Protein AF-A0A966V3C5-F1 (afdb_monomer_lite)

Secondary structure (DSSP, 8-state):
--PPPPTTTTHHHHHHHHHHTT--EEEEEEEETTTTT-HHHHHHHHHHHHHS-TTEEEEEEEE-HHHHHHHHHHT-BTTBEE-HHHHHHHHHHHHS-TT-EEEEE-TT-----HHHHHHHHHHHHHHSEEEEEE--SSS--TT--EEEEEEEEEEHHHHGGGGGGGGEE-SS--TTHHHHHHS-----TTSS----EEEEEEEESSTT-EEEEEEE-

Radius of gyration: 17.02 Å; chains: 1; bounding box: 53×41×45 Å

Sequence (217 aa):
MNEAPSPWLDLETGWRSLVNSGRQLLIASVQTRDLANSWLFHGRDRLIRALAPPEVLLLQLDFDGPLQMAMAKASEQPEGRLTVHGVMLRQLQRLLPSEALCLLIDLDAFPLSRAAIQLSFVLAARHGVCGNAQRTNCIDNGEHLFIGPSFCCFSQGLLAPLGDQAWRINGRSDVGEEICWRLPVPLAENLFRPIRTRFAPIWPLEGTTPVYGVGTT

pLDDT: mean 88.23, std 11.5, range [38.62, 98.62]

Structure (mmCIF, N/CA/C/O backbone):
data_AF-A0A966V3C5-F1
#
_entry.id   AF-A0A966V3C5-F1
#
loop_
_atom_site.group_PDB
_atom_site.id
_atom_site.type_symbol
_atom_site.label_atom_id
_atom_site.label_alt_id
_atom_site.label_comp_id
_atom_site.label_asym_id
_atom_site.label_entity_id
_atom_site.label_seq_id
_atom_site.pdbx_PDB_ins_code
_atom_site.Cartn_x
_atom_site.Cartn_y
_atom_site.Cartn_z
_atom_site.occupancy
_atom_site.B_iso_or_equiv
_atom_site.auth_seq_id
_atom_site.auth_comp_id
_atom_site.auth_asym_id
_atom_site.auth_atom_id
_atom_site.pdbx_PDB_model_num
ATOM 1 N N . MET A 1 1 ? -30.769 -20.228 -1.750 1.00 38.78 1 MET A N 1
ATOM 2 C CA . MET A 1 1 ? -29.399 -19.694 -1.878 1.00 38.78 1 MET A CA 1
ATOM 3 C C . MET A 1 1 ? -29.136 -18.895 -0.620 1.00 38.78 1 MET A C 1
ATOM 5 O O . MET A 1 1 ? -29.845 -17.926 -0.401 1.00 38.78 1 MET A O 1
ATOM 9 N N . ASN A 1 2 ? -28.239 -19.363 0.248 1.00 38.62 2 ASN A N 1
ATOM 10 C CA . ASN A 1 2 ? -27.824 -18.592 1.418 1.00 38.62 2 ASN A CA 1
ATOM 11 C C . ASN A 1 2 ? -26.914 -17.477 0.905 1.00 38.62 2 ASN A C 1
ATOM 13 O O . ASN A 1 2 ? -25.840 -17.774 0.383 1.00 38.62 2 ASN A O 1
ATOM 17 N N . GLU A 1 3 ? -27.367 -16.227 0.978 1.00 40.72 3 GLU A N 1
ATOM 18 C CA . GLU A 1 3 ? -26.500 -15.077 0.738 1.00 40.72 3 GLU A CA 1
ATOM 19 C C . GLU A 1 3 ? -25.310 -15.184 1.694 1.00 40.72 3 GLU A C 1
ATOM 21 O O . GLU A 1 3 ? -25.485 -15.336 2.906 1.00 40.72 3 GLU A O 1
ATOM 26 N N . ALA A 1 4 ? -24.093 -15.179 1.145 1.00 48.62 4 ALA A N 1
ATOM 27 C CA . ALA A 1 4 ? -22.899 -15.061 1.964 1.00 48.62 4 ALA A CA 1
ATOM 28 C C . ALA A 1 4 ? -23.055 -13.794 2.823 1.00 48.62 4 ALA A C 1
ATOM 30 O O . ALA A 1 4 ? -23.462 -12.762 2.279 1.00 48.62 4 ALA A O 1
ATOM 31 N N . PRO A 1 5 ? -22.797 -13.856 4.143 1.00 48.72 5 PRO A N 1
ATOM 32 C CA . PRO A 1 5 ? -22.956 -12.697 5.006 1.00 48.72 5 PRO A CA 1
ATOM 33 C C . PRO A 1 5 ? -22.190 -11.524 4.399 1.00 48.72 5 PRO A C 1
ATOM 35 O O . PRO A 1 5 ? -21.019 -11.653 4.038 1.00 48.72 5 PRO A O 1
ATOM 38 N N . SER A 1 6 ? -22.895 -10.404 4.229 1.00 53.53 6 SER A N 1
ATOM 39 C CA . SER A 1 6 ? -22.335 -9.180 3.667 1.00 53.53 6 SER A CA 1
ATOM 40 C C . SER A 1 6 ? -21.006 -8.862 4.364 1.00 53.53 6 SER A C 1
ATOM 42 O O . SER A 1 6 ? -20.976 -8.856 5.597 1.00 53.53 6 SER A O 1
ATOM 44 N N . PRO A 1 7 ? -19.918 -8.556 3.632 1.00 55.16 7 PRO A N 1
ATOM 45 C CA . PRO A 1 7 ? -18.615 -8.235 4.229 1.00 55.16 7 PRO A CA 1
ATOM 46 C C . PRO A 1 7 ? -18.664 -7.008 5.160 1.00 55.16 7 PRO A C 1
ATOM 48 O O . PRO A 1 7 ? -17.714 -6.751 5.897 1.00 55.16 7 PRO A O 1
ATOM 51 N N . TRP A 1 8 ? -19.783 -6.273 5.143 1.00 52.62 8 TRP A N 1
ATOM 52 C CA . TRP A 1 8 ? -20.094 -5.130 5.997 1.00 52.62 8 TRP A CA 1
ATOM 53 C C . TRP A 1 8 ? -20.677 -5.499 7.372 1.00 52.62 8 TRP A C 1
ATOM 55 O O . TRP A 1 8 ? -20.587 -4.681 8.287 1.00 52.62 8 TRP A O 1
ATOM 65 N N . LEU A 1 9 ? -21.234 -6.706 7.551 1.00 51.72 9 LEU A N 1
ATOM 66 C CA . LEU A 1 9 ? -21.528 -7.259 8.878 1.00 51.72 9 LEU A CA 1
ATOM 67 C C . LEU A 1 9 ? -20.209 -7.843 9.410 1.00 51.72 9 LEU A C 1
ATOM 69 O O . LEU A 1 9 ? -19.895 -9.003 9.192 1.00 51.72 9 LEU A O 1
ATOM 73 N N . ASP A 1 10 ? -19.296 -7.119 10.035 1.00 81.62 10 ASP A N 1
ATOM 74 C CA . ASP A 1 10 ? -19.487 -6.090 11.040 1.00 81.62 10 ASP A CA 1
ATOM 75 C C . ASP A 1 10 ? -18.172 -5.295 11.117 1.00 81.62 10 ASP A C 1
ATOM 77 O O . ASP A 1 10 ? -17.234 -5.659 11.840 1.00 81.62 10 ASP A O 1
ATOM 81 N N . LEU A 1 11 ? -18.045 -4.270 10.267 1.00 91.25 11 LEU A N 1
ATOM 82 C CA . LEU A 1 11 ? -16.851 -3.416 10.241 1.00 91.25 11 LEU A CA 1
ATOM 83 C C . LEU A 1 11 ? -16.601 -2.786 11.616 1.00 91.25 11 LEU A C 1
ATOM 85 O O . LEU A 1 11 ? -15.453 -2.640 12.024 1.00 91.25 11 LEU A O 1
ATOM 89 N N . GLU A 1 12 ? -17.665 -2.443 12.338 1.00 93.56 12 GLU A N 1
ATOM 90 C CA . GLU A 1 12 ? -17.601 -1.793 13.642 1.00 93.56 12 GLU A CA 1
ATOM 91 C C . GLU A 1 12 ? -17.001 -2.715 14.712 1.00 93.56 12 GLU A C 1
ATOM 93 O O . GLU A 1 12 ? -16.050 -2.325 15.391 1.00 93.56 12 GLU A O 1
ATOM 98 N N . THR A 1 13 ? -17.473 -3.956 14.830 1.00 94.12 13 THR A N 1
ATOM 99 C CA . THR A 1 13 ? -16.896 -4.953 15.746 1.00 94.12 13 THR A CA 1
ATOM 100 C C . THR A 1 13 ? -15.509 -5.376 15.304 1.00 94.12 13 THR A C 1
ATOM 102 O O . THR A 1 13 ? -14.623 -5.500 16.149 1.00 94.12 13 THR A O 1
ATOM 105 N N . GLY A 1 14 ? -15.277 -5.550 13.998 1.00 94.69 14 GLY A N 1
ATOM 106 C CA . GLY A 1 14 ? -13.943 -5.834 13.469 1.00 94.69 14 GLY A CA 1
ATOM 107 C C . GLY A 1 14 ? -12.943 -4.743 13.848 1.00 94.69 14 GLY A C 1
ATOM 108 O O . GLY A 1 14 ? -11.861 -5.039 14.352 1.00 94.69 14 GLY A O 1
ATOM 109 N N . TRP A 1 15 ? -13.335 -3.480 13.676 1.00 97.06 15 TRP A N 1
ATOM 110 C CA . TRP A 1 15 ? -12.527 -2.323 14.041 1.00 97.06 15 TRP A CA 1
ATOM 111 C C . TRP A 1 15 ? -12.300 -2.234 15.551 1.00 97.06 15 TRP A C 1
ATOM 113 O O . TRP A 1 15 ? -11.159 -2.113 15.986 1.00 97.06 15 TRP A O 1
ATOM 123 N N . ARG A 1 16 ? -13.357 -2.357 16.366 1.00 96.81 16 ARG A N 1
ATOM 124 C CA . ARG A 1 16 ? -13.245 -2.353 17.836 1.00 96.81 16 ARG A CA 1
ATOM 125 C C . ARG A 1 16 ? -12.319 -3.451 18.343 1.00 96.81 16 ARG A C 1
ATOM 127 O O . ARG A 1 16 ? -11.464 -3.189 19.182 1.00 96.81 16 ARG A O 1
ATOM 134 N N . SER A 1 17 ? -12.473 -4.670 17.830 1.00 96.69 17 SER A N 1
ATOM 135 C CA . SER A 1 17 ? -11.605 -5.796 18.175 1.00 96.69 17 SER A CA 1
ATOM 136 C C . SER A 1 17 ? -10.152 -5.503 17.810 1.00 96.69 17 SER A C 1
ATOM 138 O O . SER A 1 17 ? -9.262 -5.754 18.621 1.00 96.69 17 SER A O 1
ATOM 140 N N . LEU A 1 18 ? -9.915 -4.916 16.633 1.00 96.81 18 LEU A N 1
ATOM 141 C CA . LEU A 1 18 ? -8.575 -4.558 16.196 1.00 96.81 18 LEU A CA 1
ATOM 142 C C . LEU A 1 18 ? -7.945 -3.475 17.080 1.00 96.81 18 LEU A C 1
ATOM 144 O O . LEU A 1 18 ? -6.817 -3.655 17.530 1.00 96.81 18 LEU A O 1
ATOM 148 N N . VAL A 1 19 ? -8.662 -2.394 17.384 1.00 97.56 19 VAL A N 1
ATOM 149 C CA . VAL A 1 19 ? -8.184 -1.339 18.296 1.00 97.56 19 VAL A CA 1
ATOM 150 C C . VAL A 1 19 ? -7.854 -1.921 19.675 1.00 97.56 19 VAL A C 1
ATOM 152 O O . VAL A 1 19 ? -6.786 -1.656 20.226 1.00 97.56 19 VAL A O 1
ATOM 155 N N . ASN A 1 20 ? -8.717 -2.793 20.199 1.00 97.69 20 ASN A N 1
ATOM 156 C CA . ASN A 1 20 ? -8.525 -3.428 21.504 1.00 97.69 20 ASN A CA 1
ATOM 157 C C . ASN A 1 20 ? -7.394 -4.470 21.528 1.00 97.69 20 ASN A C 1
ATOM 159 O O . ASN A 1 20 ? -6.983 -4.887 22.608 1.00 97.69 20 ASN A O 1
ATOM 163 N N . SER A 1 21 ? -6.872 -4.891 20.371 1.00 96.50 21 SER A N 1
ATOM 164 C CA . SER A 1 21 ? -5.742 -5.830 20.304 1.00 96.50 21 SER A CA 1
ATOM 165 C C . SER A 1 21 ? -4.409 -5.211 20.742 1.00 96.50 21 SER A C 1
ATOM 167 O O . SER A 1 21 ? -3.443 -5.938 20.959 1.00 96.50 21 SER A O 1
ATOM 169 N N . GLY A 1 22 ? -4.331 -3.877 20.841 1.00 94.94 22 GLY A N 1
ATOM 170 C CA . GLY A 1 22 ? -3.103 -3.154 21.184 1.00 94.94 22 GLY A CA 1
ATOM 171 C C . GLY A 1 22 ? -2.067 -3.087 20.055 1.00 94.94 22 GLY A C 1
ATOM 172 O O . GLY A 1 22 ? -0.973 -2.560 20.260 1.00 94.94 22 GLY A O 1
ATOM 173 N N . ARG A 1 23 ? -2.385 -3.598 18.857 1.00 96.06 23 ARG A N 1
ATOM 174 C CA . ARG A 1 23 ? -1.521 -3.465 17.677 1.00 96.06 23 ARG A CA 1
ATOM 175 C C . ARG A 1 23 ? -1.438 -2.006 17.241 1.00 96.06 23 ARG A C 1
ATOM 177 O O . ARG A 1 23 ? -2.438 -1.294 17.228 1.00 96.06 23 ARG A O 1
ATOM 184 N N . GLN A 1 24 ? -0.250 -1.578 16.822 1.00 98.06 24 GLN A N 1
ATOM 185 C CA . GLN A 1 24 ? -0.091 -0.253 16.229 1.00 98.06 24 GLN A CA 1
ATOM 186 C C . GLN A 1 24 ? -0.685 -0.232 14.822 1.00 98.06 24 GLN A C 1
ATOM 188 O O . GLN A 1 24 ? -0.379 -1.099 14.000 1.00 98.06 24 GLN A O 1
ATOM 193 N N . LEU A 1 25 ? -1.520 0.771 14.558 1.00 98.62 25 LEU A N 1
ATOM 194 C CA . LEU A 1 25 ? -2.140 1.016 13.263 1.00 98.62 25 LEU A CA 1
ATOM 195 C C . LEU A 1 25 ? -1.502 2.268 12.669 1.00 98.62 25 LEU A C 1
ATOM 197 O O . LEU A 1 25 ? -1.549 3.329 13.291 1.00 98.62 25 LEU A O 1
ATOM 201 N N . LEU A 1 26 ? -0.888 2.151 11.494 1.00 98.50 26 LEU A N 1
ATOM 202 C CA . LEU A 1 26 ? -0.190 3.259 10.849 1.00 98.50 26 LEU A CA 1
ATOM 203 C C . LEU A 1 26 ? -0.710 3.484 9.436 1.00 98.50 26 LEU A C 1
ATOM 205 O O . LEU A 1 26 ? -0.871 2.533 8.681 1.00 98.50 26 LEU A O 1
ATOM 209 N N . ILE A 1 27 ? -0.916 4.739 9.055 1.00 98.19 27 ILE A N 1
ATOM 210 C CA . ILE A 1 27 ? -0.983 5.127 7.645 1.00 98.19 27 ILE A CA 1
ATOM 211 C C . ILE A 1 27 ? 0.368 5.711 7.272 1.00 98.19 27 ILE A C 1
ATOM 213 O O . ILE A 1 27 ? 0.797 6.697 7.873 1.00 98.19 27 ILE A O 1
ATOM 217 N N . ALA A 1 28 ? 1.021 5.115 6.281 1.00 97.00 28 ALA A N 1
ATOM 218 C CA . ALA A 1 28 ? 2.281 5.595 5.750 1.00 97.00 28 ALA A CA 1
ATOM 219 C C . ALA A 1 28 ? 2.082 6.232 4.376 1.00 97.00 28 ALA A C 1
ATOM 221 O O . ALA A 1 28 ? 1.514 5.629 3.467 1.00 97.00 28 ALA A O 1
ATOM 222 N N . SER A 1 29 ? 2.624 7.435 4.218 1.00 92.88 29 SER A N 1
ATOM 223 C CA . SER A 1 29 ? 2.881 8.036 2.916 1.00 92.88 29 SER A CA 1
ATOM 224 C C . SER A 1 29 ? 4.385 8.134 2.713 1.00 92.88 29 SER A C 1
ATOM 226 O O . SER A 1 29 ? 5.080 8.733 3.537 1.00 92.88 29 SER A O 1
ATOM 228 N N . VAL A 1 30 ? 4.866 7.628 1.582 1.00 91.62 30 VAL A N 1
ATOM 229 C CA . VAL A 1 30 ? 6.263 7.757 1.157 1.00 91.62 30 VAL A CA 1
ATOM 230 C C . VAL A 1 30 ? 6.355 8.689 -0.041 1.00 91.62 30 VAL A C 1
ATOM 232 O O . VAL A 1 30 ? 5.527 8.623 -0.944 1.00 91.62 30 VAL A O 1
ATOM 235 N N . GLN A 1 31 ? 7.352 9.564 -0.054 1.00 89.88 31 GLN A N 1
ATOM 236 C CA . GLN A 1 31 ? 7.604 10.436 -1.196 1.00 89.88 31 GLN A CA 1
ATOM 237 C C . GLN A 1 31 ? 9.053 10.903 -1.249 1.00 89.88 31 GLN A C 1
ATOM 239 O O . GLN A 1 31 ? 9.805 10.757 -0.287 1.00 89.88 31 GLN A O 1
ATOM 244 N N . THR A 1 32 ? 9.432 11.532 -2.359 1.00 89.38 32 THR A N 1
ATOM 245 C CA . THR A 1 32 ? 10.668 12.311 -2.432 1.00 89.38 32 THR A CA 1
ATOM 246 C C . THR A 1 32 ? 10.411 13.767 -2.034 1.00 89.38 32 THR A C 1
ATOM 248 O O . THR A 1 32 ? 9.344 14.318 -2.306 1.00 89.38 32 THR A O 1
ATOM 251 N N . ARG A 1 33 ? 11.400 14.420 -1.410 1.00 86.06 33 ARG A N 1
ATOM 252 C CA . ARG A 1 33 ? 11.307 15.831 -0.969 1.00 86.06 33 ARG A CA 1
ATOM 253 C C . ARG A 1 33 ? 10.929 16.798 -2.089 1.00 86.06 33 ARG A C 1
ATOM 255 O O . ARG A 1 33 ? 10.261 17.795 -1.834 1.00 86.06 33 ARG A O 1
ATOM 262 N N . ASP A 1 34 ? 11.313 16.483 -3.321 1.00 80.12 34 ASP A N 1
ATOM 263 C CA . ASP A 1 34 ? 11.020 17.308 -4.494 1.00 80.12 34 ASP A CA 1
ATOM 264 C C . ASP A 1 34 ? 9.508 17.380 -4.789 1.00 80.12 34 ASP A C 1
ATOM 266 O O . ASP A 1 34 ? 9.028 18.362 -5.354 1.00 80.12 34 ASP A O 1
ATOM 270 N N . LEU A 1 35 ? 8.741 16.365 -4.366 1.00 77.38 35 LEU A N 1
ATOM 271 C CA . LEU A 1 35 ? 7.292 16.263 -4.570 1.00 77.38 35 LEU A CA 1
ATOM 272 C C . LEU A 1 35 ? 6.463 16.792 -3.389 1.00 77.38 35 LEU A C 1
ATOM 274 O O . LEU A 1 35 ? 5.275 17.090 -3.565 1.00 77.38 35 LEU A O 1
ATOM 278 N N . ALA A 1 36 ? 7.091 16.980 -2.224 1.00 69.81 36 ALA A N 1
ATOM 279 C CA . ALA A 1 36 ? 6.432 17.381 -0.978 1.00 69.81 36 ALA A CA 1
ATOM 280 C C . ALA A 1 36 ? 5.732 18.750 -1.054 1.00 69.81 36 ALA A C 1
ATOM 282 O O . ALA A 1 36 ? 4.799 19.014 -0.298 1.00 69.81 36 ALA A O 1
ATOM 283 N N . ASN A 1 37 ? 6.153 19.606 -1.989 1.00 74.06 37 ASN A N 1
ATOM 284 C CA . ASN A 1 37 ? 5.590 20.944 -2.193 1.00 74.06 37 ASN A CA 1
ATOM 285 C C . ASN A 1 37 ? 4.447 20.981 -3.225 1.00 74.06 37 ASN A C 1
ATOM 287 O O . ASN A 1 37 ? 3.962 22.058 -3.577 1.00 74.06 37 ASN A O 1
ATOM 291 N N . SER A 1 38 ? 4.022 19.832 -3.762 1.00 82.50 38 SER A N 1
ATOM 292 C CA . SER A 1 38 ? 2.932 19.795 -4.738 1.00 82.50 38 SER A CA 1
ATOM 293 C C . SER A 1 38 ? 1.562 19.968 -4.066 1.00 82.50 38 SER A C 1
ATOM 295 O O . SER A 1 38 ? 1.284 19.446 -2.986 1.00 82.50 38 SER A O 1
ATOM 297 N N . TRP A 1 39 ? 0.652 20.692 -4.723 1.00 81.44 39 TRP A N 1
ATOM 298 C CA . TRP A 1 39 ? -0.701 20.911 -4.194 1.00 81.44 39 TRP A CA 1
ATOM 299 C C . TRP A 1 39 ? -1.498 19.605 -4.046 1.00 81.44 39 TRP A C 1
ATOM 301 O O . TRP A 1 39 ? -2.298 19.477 -3.117 1.00 81.44 39 TRP A O 1
ATOM 311 N N . LEU A 1 40 ? -1.260 18.636 -4.940 1.00 80.06 40 LEU A N 1
ATOM 312 C CA . LEU A 1 40 ? -1.862 17.302 -4.893 1.00 80.06 40 LEU A CA 1
ATOM 313 C C . LEU A 1 40 ? -1.523 16.609 -3.575 1.00 80.06 40 LEU A C 1
ATOM 315 O O . LEU A 1 40 ? -2.415 16.087 -2.906 1.00 80.06 40 LEU A O 1
ATOM 319 N N . PHE A 1 41 ? -0.257 16.698 -3.164 1.00 81.19 41 PHE A N 1
ATOM 320 C CA . PHE A 1 41 ? 0.225 16.121 -1.920 1.00 81.19 41 PHE A CA 1
ATOM 321 C C . PHE A 1 41 ? -0.459 16.748 -0.701 1.00 81.19 41 PHE A C 1
ATOM 323 O O . PHE A 1 41 ? -1.050 16.045 0.118 1.00 81.19 41 PHE A O 1
ATOM 330 N N . HIS A 1 42 ? -0.488 18.081 -0.623 1.00 85.12 42 HIS A N 1
ATOM 331 C CA . HIS A 1 42 ? -1.168 18.777 0.471 1.00 85.12 42 HIS A CA 1
ATOM 332 C C . HIS A 1 42 ? -2.668 18.462 0.541 1.00 85.12 42 HIS A C 1
ATOM 334 O O . HIS A 1 42 ? -3.224 18.332 1.634 1.00 85.12 42 HIS A O 1
ATOM 340 N N . GLY A 1 43 ? -3.337 18.343 -0.610 1.00 87.50 43 GLY A N 1
ATOM 341 C CA . GLY A 1 43 ? -4.747 17.965 -0.680 1.00 87.50 43 GLY A CA 1
ATOM 342 C C . GLY A 1 43 ? -4.987 16.555 -0.145 1.00 87.50 43 GLY A C 1
ATOM 343 O O . GLY A 1 43 ? -5.832 16.359 0.732 1.00 87.50 43 GLY A O 1
ATOM 344 N N . ARG A 1 44 ? -4.201 15.586 -0.620 1.00 90.06 44 ARG A N 1
ATOM 345 C CA . ARG A 1 44 ? -4.262 14.191 -0.175 1.00 90.06 44 ARG A CA 1
ATOM 346 C C . ARG A 1 44 ? -3.980 14.059 1.321 1.00 90.06 44 ARG A C 1
ATOM 348 O O . ARG A 1 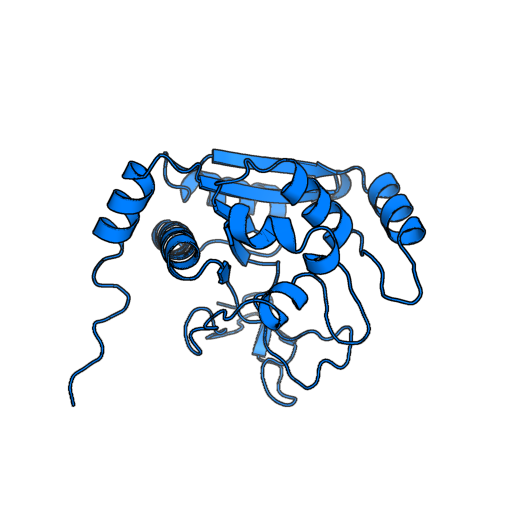44 ? -4.732 13.401 2.029 1.00 90.06 44 ARG A O 1
ATOM 355 N N . ASP A 1 45 ? -2.956 14.732 1.829 1.00 89.94 45 ASP A N 1
ATOM 356 C CA . ASP A 1 45 ? -2.595 14.697 3.248 1.00 89.94 45 ASP A CA 1
ATOM 357 C C . ASP A 1 45 ? -3.684 15.262 4.154 1.00 89.94 45 ASP A C 1
ATOM 359 O O . ASP A 1 45 ? -3.960 14.714 5.223 1.00 89.94 45 ASP A O 1
ATOM 363 N N . ARG A 1 46 ? -4.332 16.353 3.731 1.00 92.31 46 ARG A N 1
ATOM 364 C CA . ARG A 1 46 ? -5.491 16.903 4.444 1.00 92.31 46 ARG A CA 1
ATOM 365 C C . ARG A 1 46 ? -6.638 15.899 4.477 1.00 92.31 46 ARG A C 1
ATOM 367 O O . ARG A 1 46 ? -7.253 15.737 5.528 1.00 92.31 46 ARG A O 1
ATOM 374 N N . LEU A 1 47 ? -6.896 15.208 3.366 1.00 93.56 47 LEU A N 1
ATOM 375 C CA . LEU A 1 47 ? -7.913 14.158 3.302 1.00 93.56 47 LEU A CA 1
ATOM 376 C C . LEU A 1 47 ? -7.569 12.983 4.219 1.00 93.56 47 LEU A C 1
ATOM 378 O O . LEU A 1 47 ? -8.414 12.581 5.014 1.00 93.56 47 LEU A O 1
ATOM 382 N N . ILE A 1 48 ? -6.331 12.483 4.182 1.00 95.12 48 ILE A N 1
ATOM 383 C CA . ILE A 1 48 ? -5.870 11.415 5.079 1.00 95.12 48 ILE A CA 1
ATOM 384 C C . ILE A 1 48 ? -6.054 11.841 6.538 1.00 95.12 48 ILE A C 1
ATOM 386 O O . ILE A 1 48 ? -6.660 11.102 7.305 1.00 95.12 48 ILE A O 1
ATOM 390 N N . ARG A 1 49 ? -5.620 13.048 6.922 1.00 95.81 49 ARG A N 1
ATOM 391 C CA . ARG A 1 49 ? -5.779 13.563 8.295 1.00 95.81 49 ARG A CA 1
ATOM 392 C C . ARG A 1 49 ? -7.242 13.687 8.723 1.00 95.81 49 ARG A C 1
ATOM 394 O O . ARG A 1 49 ? -7.555 13.412 9.875 1.00 95.81 49 ARG A O 1
ATOM 401 N N . ALA A 1 50 ? -8.134 14.086 7.818 1.00 96.88 50 ALA A N 1
ATOM 402 C CA . ALA A 1 50 ? -9.562 14.205 8.112 1.00 96.88 50 ALA A CA 1
ATOM 403 C C . ALA A 1 50 ? -10.257 12.836 8.238 1.00 96.88 50 ALA A C 1
ATOM 405 O O . ALA A 1 50 ? -11.157 12.647 9.063 1.00 96.88 50 ALA A O 1
ATOM 406 N N . LEU A 1 51 ? -9.851 11.870 7.412 1.00 97.38 51 LEU A N 1
ATOM 407 C CA . LEU A 1 51 ? -10.489 10.558 7.329 1.00 97.38 51 LEU A CA 1
ATOM 408 C C . LEU A 1 51 ? -9.889 9.530 8.289 1.00 97.38 51 LEU A C 1
ATOM 410 O O . LEU A 1 51 ? -10.599 8.598 8.666 1.00 97.38 51 LEU A O 1
ATOM 414 N N . ALA A 1 52 ? -8.632 9.693 8.700 1.00 97.75 52 ALA A N 1
ATOM 415 C CA . ALA A 1 52 ? -7.954 8.765 9.591 1.00 97.75 52 ALA A CA 1
ATOM 416 C C . ALA A 1 52 ? -8.712 8.616 10.925 1.00 97.75 52 ALA A C 1
ATOM 418 O O . ALA A 1 52 ? -9.095 9.615 11.552 1.00 97.75 52 ALA A O 1
ATOM 419 N N . PRO A 1 53 ? -8.951 7.373 11.377 1.00 97.81 53 PRO A N 1
ATOM 420 C CA . PRO A 1 53 ? -9.380 7.120 12.744 1.00 97.81 53 PRO A CA 1
ATOM 421 C C . PRO A 1 53 ? -8.366 7.683 13.756 1.00 97.81 53 PRO A C 1
ATOM 423 O O . PRO A 1 53 ? -7.167 7.641 13.481 1.00 97.81 53 PRO A O 1
ATOM 426 N N . PRO A 1 54 ? -8.808 8.211 14.912 1.00 97.56 54 PRO A N 1
ATOM 427 C CA . PRO A 1 54 ? -7.908 8.794 15.912 1.00 97.56 54 PRO A CA 1
ATOM 428 C C . PRO A 1 54 ? -6.906 7.786 16.495 1.00 97.56 54 PRO A C 1
ATOM 430 O O . PRO A 1 54 ? -5.868 8.189 17.009 1.00 97.56 54 PRO A O 1
ATOM 433 N N . GLU A 1 55 ? -7.199 6.488 16.407 1.00 98.06 55 GLU A N 1
ATOM 434 C CA . GLU A 1 55 ? -6.325 5.400 16.850 1.00 98.06 55 GLU A CA 1
ATOM 435 C C . GLU A 1 55 ? -5.178 5.109 15.867 1.00 98.06 55 GLU A C 1
ATOM 437 O O . GLU A 1 55 ? -4.279 4.329 16.179 1.00 98.06 55 GLU A O 1
ATOM 442 N N . VAL A 1 56 ? -5.209 5.706 14.670 1.00 98.38 56 VAL A N 1
ATOM 443 C CA . VAL A 1 56 ? -4.235 5.462 13.604 1.00 98.38 56 VAL A CA 1
ATOM 444 C C . VAL A 1 56 ? -3.165 6.546 13.600 1.00 98.38 56 VAL A C 1
ATOM 446 O O . VAL A 1 56 ? -3.450 7.735 13.459 1.00 98.38 56 VAL A O 1
ATOM 449 N N . LEU A 1 57 ? -1.906 6.124 13.696 1.00 98.19 57 LEU A N 1
ATOM 450 C CA . LEU A 1 57 ? -0.750 7.006 13.597 1.00 98.19 57 LEU A CA 1
ATOM 451 C C . LEU A 1 57 ? -0.470 7.353 12.135 1.00 98.19 57 LEU A C 1
ATOM 453 O O . LEU A 1 57 ? -0.494 6.494 11.256 1.00 98.19 57 LEU A O 1
ATOM 457 N N . LEU A 1 58 ? -0.167 8.619 11.872 1.00 97.38 58 LEU A N 1
ATOM 458 C CA . LEU A 1 58 ? 0.184 9.086 10.535 1.00 97.38 58 LEU A CA 1
ATOM 459 C C . LEU A 1 58 ? 1.699 9.210 10.419 1.00 97.38 58 LEU A C 1
ATOM 461 O O . LEU A 1 58 ? 2.317 9.984 11.150 1.00 97.38 58 LEU A O 1
ATOM 465 N N . LEU A 1 59 ? 2.281 8.470 9.481 1.00 96.00 59 LEU A N 1
ATOM 466 C CA . LEU A 1 59 ? 3.702 8.481 9.177 1.00 96.00 59 LEU A CA 1
ATOM 467 C C . LEU A 1 59 ? 3.922 9.088 7.788 1.00 96.00 59 LEU A C 1
ATOM 469 O O . LEU A 1 59 ? 3.485 8.544 6.776 1.00 96.00 59 LEU A O 1
ATOM 473 N N . GLN A 1 60 ? 4.612 10.223 7.742 1.00 91.88 60 GLN A N 1
ATOM 474 C CA . GLN A 1 60 ? 5.001 10.885 6.498 1.00 91.88 60 GLN A CA 1
ATOM 475 C C . GLN A 1 60 ? 6.515 10.786 6.359 1.00 91.88 60 GLN A C 1
ATOM 477 O O . GLN A 1 60 ? 7.245 11.249 7.235 1.00 91.88 60 GLN A O 1
ATOM 482 N N . LEU A 1 61 ? 6.974 10.126 5.296 1.00 91.88 61 LEU A N 1
ATOM 483 C CA . LEU A 1 61 ? 8.391 9.894 5.045 1.00 91.88 61 LEU A CA 1
ATOM 484 C C . LEU A 1 61 ? 8.830 10.624 3.779 1.00 91.88 61 LEU A C 1
ATOM 486 O O . LEU A 1 61 ? 8.432 10.259 2.671 1.00 91.88 61 LEU A O 1
ATOM 490 N N . ASP A 1 62 ? 9.699 11.612 3.979 1.00 91.69 62 ASP A N 1
ATOM 491 C CA . ASP A 1 62 ? 10.286 12.421 2.917 1.00 91.69 62 ASP A CA 1
ATOM 492 C C . ASP A 1 62 ? 11.718 11.978 2.634 1.00 91.69 62 ASP A C 1
ATOM 494 O O . ASP A 1 62 ? 12.661 12.266 3.382 1.00 91.69 62 ASP A O 1
ATOM 498 N N . PHE A 1 63 ? 11.887 11.287 1.516 1.00 92.06 63 PHE A N 1
ATOM 499 C CA . PHE A 1 63 ? 13.163 10.750 1.091 1.00 92.06 63 PHE A CA 1
ATOM 500 C C . PHE A 1 63 ? 13.921 11.722 0.184 1.00 92.06 63 PHE A C 1
ATOM 502 O O . PHE A 1 63 ? 13.351 12.462 -0.618 1.00 92.06 63 PHE A O 1
ATOM 509 N N . ASP A 1 64 ? 15.246 11.708 0.293 1.00 93.56 64 ASP A N 1
ATOM 510 C CA . ASP A 1 64 ? 16.121 12.440 -0.619 1.00 93.56 64 ASP A CA 1
ATOM 511 C C . ASP A 1 64 ? 16.166 11.735 -1.985 1.00 93.56 64 ASP A C 1
ATOM 513 O O . ASP A 1 64 ? 16.717 10.641 -2.099 1.00 93.56 64 ASP A O 1
ATOM 517 N N . GLY A 1 65 ? 15.548 12.331 -3.009 1.00 89.44 65 GLY A N 1
ATOM 518 C CA . GLY A 1 65 ? 15.397 11.725 -4.338 1.00 89.44 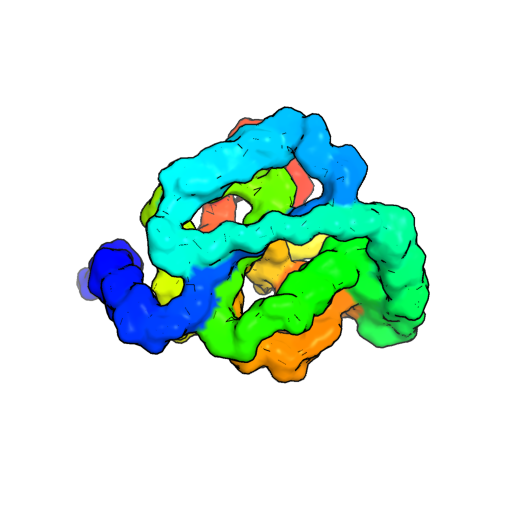65 GLY A CA 1
ATOM 519 C C . GLY A 1 65 ? 16.721 11.259 -4.965 1.00 89.44 65 GLY A C 1
ATOM 520 O O . GLY A 1 65 ? 16.814 10.091 -5.360 1.00 89.44 65 GLY A O 1
ATOM 521 N N . PRO A 1 66 ? 17.764 12.112 -5.020 1.00 93.19 66 PRO A N 1
ATOM 522 C CA . PRO A 1 66 ? 19.085 11.724 -5.510 1.00 93.19 66 PRO A CA 1
ATOM 523 C C . PRO A 1 66 ? 19.680 10.519 -4.772 1.00 93.19 66 PRO A C 1
ATOM 525 O O . PRO A 1 66 ? 20.171 9.590 -5.421 1.00 93.19 66 PRO A O 1
ATOM 528 N N . LEU A 1 67 ? 19.588 10.486 -3.438 1.00 92.69 67 LEU A N 1
ATOM 529 C CA . LEU A 1 67 ? 20.052 9.350 -2.643 1.00 92.69 67 LEU A CA 1
ATOM 530 C C . LEU A 1 67 ? 19.266 8.074 -2.965 1.00 92.69 67 LEU A C 1
ATOM 532 O O . LEU A 1 67 ? 19.876 7.026 -3.185 1.00 92.69 67 LEU A O 1
ATOM 536 N N . GLN A 1 68 ? 17.934 8.147 -3.052 1.00 92.75 68 GLN A N 1
ATOM 537 C CA . GLN A 1 68 ? 17.111 6.981 -3.399 1.00 92.75 68 GLN A CA 1
ATOM 538 C C . GLN A 1 68 ? 17.452 6.441 -4.789 1.00 92.75 68 GLN A C 1
ATOM 540 O O . GLN A 1 68 ? 17.541 5.229 -4.985 1.00 92.75 68 GLN A O 1
ATOM 545 N N . MET A 1 69 ? 17.702 7.329 -5.752 1.00 92.06 69 MET A N 1
ATOM 546 C CA . MET A 1 69 ? 18.115 6.947 -7.099 1.00 92.06 69 MET A CA 1
ATOM 547 C C . MET A 1 69 ? 19.494 6.277 -7.109 1.00 92.06 69 MET A C 1
ATOM 549 O O . MET A 1 69 ? 19.678 5.277 -7.805 1.00 92.06 69 MET A O 1
ATOM 553 N N . ALA A 1 70 ? 20.452 6.774 -6.323 1.00 93.25 70 ALA A N 1
ATOM 554 C CA . ALA A 1 70 ? 21.756 6.131 -6.169 1.00 93.25 70 ALA A CA 1
ATOM 555 C C . ALA A 1 70 ? 21.628 4.731 -5.540 1.00 93.25 70 ALA A C 1
ATOM 557 O O . ALA A 1 70 ? 22.221 3.774 -6.036 1.00 93.25 70 ALA A O 1
ATOM 558 N N . MET A 1 71 ? 20.800 4.589 -4.499 1.00 93.69 71 MET A N 1
ATOM 559 C CA . MET A 1 71 ? 20.527 3.302 -3.850 1.00 93.69 71 MET A CA 1
ATOM 560 C C . MET A 1 71 ? 19.827 2.308 -4.784 1.00 93.69 71 MET A C 1
ATOM 562 O O . MET A 1 71 ? 20.154 1.123 -4.760 1.00 93.69 71 MET A O 1
ATOM 566 N N . ALA A 1 72 ? 18.889 2.776 -5.612 1.00 93.38 72 ALA A N 1
ATOM 567 C CA . ALA A 1 72 ? 18.210 1.954 -6.609 1.00 93.38 72 ALA A CA 1
ATOM 568 C C . ALA A 1 72 ? 19.206 1.417 -7.648 1.00 93.38 72 ALA A C 1
ATOM 570 O O . ALA A 1 72 ? 19.271 0.206 -7.856 1.00 93.38 72 ALA A O 1
ATOM 571 N N . LYS A 1 73 ? 20.061 2.282 -8.211 1.00 93.06 73 LYS A N 1
ATOM 572 C CA . LYS A 1 73 ? 21.126 1.875 -9.149 1.00 93.06 73 LYS A CA 1
ATOM 573 C C . LYS A 1 73 ? 22.092 0.864 -8.527 1.00 93.06 73 LYS A C 1
ATOM 575 O O . LYS A 1 73 ? 22.410 -0.145 -9.138 1.00 93.06 73 LYS A O 1
ATOM 580 N N . ALA A 1 74 ? 22.507 1.086 -7.280 1.00 92.25 74 ALA A N 1
ATOM 581 C CA . ALA A 1 74 ? 23.405 0.173 -6.568 1.00 92.25 74 ALA A CA 1
ATOM 582 C C . ALA A 1 74 ? 22.766 -1.189 -6.223 1.00 92.25 74 ALA A C 1
ATOM 584 O O . ALA A 1 74 ? 23.467 -2.119 -5.834 1.00 92.25 74 ALA A O 1
ATOM 585 N N . SER A 1 75 ? 21.439 -1.312 -6.322 1.00 91.69 75 SER A N 1
ATOM 586 C CA . SER A 1 75 ? 20.713 -2.542 -5.990 1.00 91.69 75 SER A CA 1
ATOM 587 C C . SER A 1 75 ? 20.568 -3.523 -7.154 1.00 91.69 75 SER A C 1
ATOM 589 O O . SER A 1 75 ? 20.007 -4.605 -6.941 1.00 91.69 75 SER A O 1
ATOM 591 N N . GLU A 1 76 ? 21.024 -3.139 -8.352 1.00 87.06 76 GLU A N 1
ATOM 592 C CA . GLU A 1 76 ? 20.977 -3.961 -9.558 1.00 87.06 76 GLU A CA 1
ATOM 593 C C . GLU A 1 76 ? 21.795 -5.236 -9.365 1.00 87.06 76 GLU A C 1
ATOM 595 O O . GLU A 1 76 ? 22.980 -5.200 -9.034 1.00 87.06 76 GLU A O 1
ATOM 600 N N . GLN A 1 77 ? 21.125 -6.372 -9.526 1.00 84.38 77 GLN A N 1
ATOM 601 C CA . GLN A 1 77 ? 21.688 -7.713 -9.454 1.00 84.38 77 GLN A CA 1
ATOM 602 C C . GLN A 1 77 ? 21.033 -8.570 -10.548 1.00 84.38 77 GLN A C 1
ATOM 604 O O . GLN A 1 77 ? 19.924 -8.236 -10.979 1.00 84.38 77 GLN A O 1
ATOM 609 N N . PRO A 1 78 ? 21.654 -9.689 -10.970 1.00 82.81 78 PRO A N 1
ATOM 610 C CA . PRO A 1 78 ? 21.057 -10.599 -11.954 1.00 82.81 78 PRO A CA 1
ATOM 611 C C . PRO A 1 78 ? 19.647 -11.069 -11.564 1.00 82.81 78 PRO A C 1
ATOM 613 O O . PRO A 1 78 ? 18.766 -11.179 -12.408 1.00 82.81 78 PRO A O 1
ATOM 616 N N . GLU A 1 79 ? 19.427 -11.269 -10.263 1.00 82.88 79 GLU A N 1
ATOM 617 C CA . GLU A 1 79 ? 18.182 -11.793 -9.688 1.00 82.88 79 GLU A CA 1
ATOM 618 C C . GLU A 1 79 ? 17.077 -10.728 -9.527 1.00 82.88 79 GLU A C 1
ATOM 620 O O . GLU A 1 79 ? 15.957 -11.042 -9.122 1.00 82.88 79 GLU A O 1
ATOM 625 N N . GLY A 1 80 ? 17.387 -9.449 -9.773 1.00 90.81 80 GLY A N 1
ATOM 626 C CA . GLY A 1 80 ? 16.440 -8.344 -9.638 1.00 90.81 80 GLY A CA 1
ATOM 627 C C . GLY A 1 80 ? 17.032 -7.064 -9.053 1.00 90.81 80 GLY A C 1
ATOM 628 O O . GLY A 1 80 ? 18.175 -7.005 -8.596 1.00 90.81 80 GLY A O 1
ATOM 629 N N . ARG A 1 81 ? 16.218 -6.009 -9.019 1.00 94.06 81 ARG A N 1
ATOM 630 C CA . ARG A 1 81 ? 16.622 -4.658 -8.597 1.00 94.06 81 ARG A CA 1
ATOM 631 C C . ARG A 1 81 ? 15.527 -3.960 -7.800 1.00 94.06 81 ARG A C 1
ATOM 633 O O . ARG A 1 81 ? 14.351 -4.287 -7.925 1.00 94.06 81 ARG A O 1
ATOM 640 N N . LEU A 1 82 ? 15.904 -2.973 -7.000 1.00 94.50 82 LEU A N 1
ATOM 641 C CA . LEU A 1 82 ? 14.967 -2.025 -6.402 1.00 94.50 82 LEU A CA 1
ATOM 642 C C . LEU A 1 82 ? 14.793 -0.827 -7.339 1.00 94.50 82 LEU A C 1
ATOM 644 O O . LEU A 1 82 ? 15.760 -0.298 -7.888 1.00 94.50 82 LEU A O 1
ATOM 648 N N . THR A 1 83 ? 13.556 -0.368 -7.491 1.00 94.44 83 THR A N 1
ATOM 649 C CA . THR A 1 83 ? 13.269 0.972 -8.021 1.00 94.44 83 THR A CA 1
ATOM 650 C C . THR A 1 83 ? 13.395 2.007 -6.908 1.00 94.44 83 THR A C 1
ATOM 652 O O . THR A 1 83 ? 13.480 1.645 -5.738 1.00 94.44 83 THR A O 1
ATOM 655 N N . VAL A 1 84 ? 13.349 3.301 -7.241 1.00 93.62 84 VAL A N 1
ATOM 656 C CA . VAL A 1 84 ? 13.251 4.371 -6.228 1.00 93.62 84 VAL A CA 1
ATOM 657 C C . VAL A 1 84 ? 12.092 4.095 -5.262 1.00 93.62 84 VAL A C 1
ATOM 659 O O . VAL A 1 84 ? 12.289 4.132 -4.051 1.00 93.62 84 VAL A O 1
ATOM 662 N N . HIS A 1 85 ? 10.922 3.720 -5.789 1.00 93.44 85 HIS A N 1
ATOM 663 C CA . HIS A 1 85 ? 9.762 3.349 -4.979 1.00 93.44 85 HIS A CA 1
ATOM 664 C C . HIS A 1 85 ? 10.052 2.126 -4.093 1.00 93.44 85 HIS A C 1
ATOM 666 O O . HIS A 1 85 ? 9.862 2.187 -2.882 1.00 93.44 85 HIS A O 1
ATOM 672 N N . GLY A 1 86 ? 10.634 1.059 -4.652 1.00 95.12 86 GLY A N 1
ATOM 673 C CA . GLY A 1 86 ? 11.026 -0.128 -3.883 1.00 95.12 86 GLY A CA 1
ATOM 674 C C . GLY A 1 86 ? 12.048 0.159 -2.773 1.00 95.12 86 GLY A C 1
ATOM 675 O O . GLY A 1 86 ? 11.954 -0.418 -1.689 1.00 95.12 86 GLY A O 1
ATOM 676 N N . VAL A 1 87 ? 13.001 1.079 -2.984 1.00 96.12 87 VAL A N 1
ATOM 677 C CA . VAL A 1 87 ? 13.934 1.506 -1.925 1.00 96.12 87 VAL A CA 1
ATOM 678 C C . VAL A 1 87 ? 13.184 2.218 -0.797 1.00 96.12 87 VAL A C 1
ATOM 680 O O . VAL A 1 87 ? 13.415 1.880 0.367 1.00 96.12 87 VAL A O 1
ATOM 683 N N . MET A 1 88 ? 12.274 3.141 -1.123 1.00 95.75 88 MET A N 1
ATOM 684 C CA . MET A 1 88 ? 11.470 3.859 -0.126 1.00 95.75 88 MET A CA 1
ATOM 685 C C . MET A 1 88 ? 10.583 2.904 0.681 1.00 95.75 88 MET A C 1
ATOM 687 O O . MET A 1 88 ? 10.561 2.983 1.908 1.00 95.75 88 MET A O 1
ATOM 691 N N . LEU A 1 89 ? 9.912 1.952 0.024 1.00 96.25 89 LEU A N 1
ATOM 692 C CA . LEU A 1 89 ? 9.068 0.957 0.697 1.00 96.25 89 LEU A CA 1
ATOM 693 C C . LEU A 1 89 ? 9.869 0.009 1.586 1.00 96.25 89 LEU A C 1
ATOM 695 O O . LEU A 1 89 ? 9.465 -0.282 2.711 1.00 96.25 89 LEU A O 1
ATOM 699 N N . ARG A 1 90 ? 11.058 -0.399 1.142 1.00 95.56 90 ARG A N 1
ATOM 700 C CA . ARG A 1 90 ? 11.991 -1.153 1.982 1.00 95.56 90 ARG A CA 1
ATOM 701 C C . ARG A 1 90 ? 12.414 -0.356 3.216 1.00 95.56 90 ARG A C 1
ATOM 703 O O . ARG A 1 90 ? 12.524 -0.918 4.304 1.00 95.56 90 ARG A O 1
ATOM 710 N N . GLN A 1 91 ? 12.701 0.936 3.061 1.00 95.50 91 GLN A N 1
ATOM 711 C CA . GLN A 1 91 ? 13.058 1.793 4.191 1.00 95.50 91 GLN A CA 1
ATOM 712 C C . GLN A 1 91 ? 11.878 1.952 5.153 1.00 95.50 91 GLN A C 1
ATOM 714 O O . GLN A 1 91 ? 12.073 1.758 6.349 1.00 95.50 91 GLN A O 1
ATOM 719 N N . LEU A 1 92 ? 10.664 2.189 4.644 1.00 95.69 92 LEU A N 1
ATOM 720 C CA . LEU A 1 92 ? 9.433 2.174 5.436 1.00 95.69 92 LEU A CA 1
ATOM 721 C C . LEU A 1 92 ? 9.308 0.869 6.230 1.00 95.69 92 LEU A C 1
ATOM 723 O O . LEU A 1 92 ? 9.188 0.919 7.449 1.00 95.69 92 LEU A O 1
ATOM 727 N N . GLN A 1 93 ? 9.413 -0.288 5.572 1.00 95.38 93 GLN A N 1
ATOM 728 C CA . GLN A 1 93 ? 9.293 -1.598 6.217 1.00 95.38 93 GLN A CA 1
ATOM 729 C C . GLN A 1 93 ? 10.251 -1.758 7.407 1.00 95.38 93 GLN A C 1
ATOM 731 O O . GLN A 1 93 ? 9.883 -2.353 8.414 1.00 95.38 93 GLN A O 1
ATOM 736 N N . ARG A 1 94 ? 11.474 -1.223 7.321 1.00 94.75 94 ARG A N 1
ATOM 737 C CA . ARG A 1 94 ? 12.473 -1.297 8.404 1.00 94.75 94 ARG A CA 1
ATOM 738 C C . ARG A 1 94 ? 12.173 -0.372 9.585 1.00 94.75 94 ARG A C 1
ATOM 740 O O . ARG A 1 94 ? 12.705 -0.601 10.665 1.00 94.75 94 ARG A O 1
ATOM 747 N N . LEU A 1 95 ? 11.365 0.666 9.377 1.00 95.44 95 LEU A N 1
ATOM 748 C CA . LEU A 1 95 ? 10.944 1.601 10.423 1.00 95.44 95 LEU A CA 1
ATOM 749 C C . LEU A 1 95 ? 9.688 1.127 11.165 1.00 95.44 95 LEU A C 1
ATOM 751 O O . LEU A 1 95 ? 9.389 1.638 12.242 1.00 95.44 95 LEU A O 1
ATOM 755 N N . LEU A 1 96 ? 8.942 0.177 10.596 1.00 96.31 96 LEU A N 1
ATOM 756 C CA . LEU A 1 96 ? 7.704 -0.315 11.190 1.00 96.31 96 LEU A CA 1
ATOM 757 C C . LEU A 1 96 ? 7.982 -1.251 12.382 1.00 96.31 96 LEU A C 1
ATOM 759 O O . LEU A 1 96 ? 8.821 -2.150 12.274 1.00 96.31 96 LEU A O 1
ATOM 763 N N . PRO A 1 97 ? 7.241 -1.110 13.498 1.00 96.12 97 PRO A N 1
ATOM 764 C CA . PRO A 1 97 ? 7.244 -2.097 14.577 1.00 96.12 97 PRO A CA 1
ATOM 765 C C . PRO A 1 97 ? 6.837 -3.483 14.065 1.00 96.12 97 PRO A C 1
ATOM 767 O O . PRO A 1 97 ? 5.960 -3.583 13.209 1.00 96.12 97 PRO A O 1
ATOM 770 N N . SER A 1 98 ? 7.412 -4.553 14.623 1.00 93.06 98 SER A N 1
ATOM 771 C CA . SER A 1 98 ? 7.245 -5.922 14.102 1.00 93.06 98 SER A CA 1
ATOM 772 C C . SER A 1 98 ? 5.786 -6.366 13.966 1.00 93.06 98 SER A C 1
ATOM 774 O O . SER A 1 98 ? 5.442 -6.995 12.976 1.00 93.06 98 SER A O 1
ATOM 776 N N . GLU A 1 99 ? 4.911 -5.982 14.898 1.00 94.31 99 GLU A N 1
ATOM 777 C CA . GLU A 1 99 ? 3.497 -6.392 14.904 1.00 94.31 99 GLU A CA 1
ATOM 778 C C . GLU A 1 99 ? 2.534 -5.344 14.330 1.00 94.31 99 GLU A C 1
ATOM 780 O O . GLU A 1 99 ? 1.310 -5.521 14.387 1.00 94.31 99 GLU A O 1
ATOM 785 N N . ALA A 1 100 ? 3.060 -4.245 13.785 1.00 97.44 100 ALA A N 1
ATOM 786 C CA . ALA A 1 100 ? 2.245 -3.167 13.251 1.00 97.44 100 ALA A CA 1
ATOM 787 C C . ALA A 1 100 ? 1.430 -3.602 12.025 1.00 97.44 100 ALA A C 1
ATOM 789 O O . ALA A 1 100 ? 1.865 -4.428 11.218 1.00 97.44 100 ALA A O 1
ATOM 790 N N . LEU A 1 101 ? 0.258 -2.990 11.867 1.00 98.12 101 LEU A N 1
ATOM 791 C CA . LEU A 1 101 ? -0.430 -2.921 10.584 1.00 98.12 101 LEU A CA 1
ATOM 792 C C . LEU A 1 101 ? -0.133 -1.565 9.956 1.00 98.12 101 LEU A C 1
ATOM 794 O O . LEU A 1 101 ? -0.260 -0.531 10.614 1.00 98.12 101 LEU A O 1
ATOM 798 N N . CYS A 1 102 ? 0.240 -1.569 8.684 1.00 98.12 102 CYS A N 1
ATOM 799 C CA . CYS A 1 102 ? 0.559 -0.364 7.937 1.00 98.12 102 CYS A CA 1
ATOM 800 C C . CYS A 1 102 ? -0.308 -0.294 6.684 1.00 98.12 102 CYS A C 1
ATOM 802 O O . CYS A 1 102 ? -0.261 -1.208 5.869 1.00 98.12 102 CYS A O 1
ATOM 804 N N . LEU A 1 103 ? -1.094 0.772 6.537 1.00 97.56 103 LEU A N 1
ATOM 805 C CA . LEU A 1 103 ? -1.741 1.163 5.290 1.00 97.56 103 LEU A CA 1
ATOM 806 C C . LEU A 1 103 ? -0.827 2.138 4.541 1.00 97.56 103 LEU A C 1
ATOM 808 O O . LEU A 1 103 ? -0.700 3.302 4.915 1.00 97.56 103 LEU A O 1
ATOM 812 N N . LEU A 1 104 ? -0.203 1.651 3.479 1.00 96.38 104 LEU A N 1
ATOM 813 C CA . LEU A 1 104 ? 0.517 2.449 2.502 1.00 96.38 104 LEU A CA 1
ATOM 814 C C . LEU A 1 104 ? -0.480 3.158 1.580 1.00 96.38 104 LEU A C 1
ATOM 816 O O . LEU A 1 104 ? -1.368 2.516 1.014 1.00 96.38 104 LEU A O 1
ATOM 820 N N . ILE A 1 105 ? -0.311 4.471 1.427 1.00 94.62 105 ILE A N 1
ATOM 821 C CA . ILE A 1 105 ? -1.045 5.292 0.461 1.00 94.62 105 ILE A CA 1
ATOM 822 C C . ILE A 1 105 ? -0.019 6.071 -0.361 1.00 94.62 105 ILE A C 1
ATOM 824 O O . ILE A 1 105 ? 0.680 6.944 0.166 1.00 94.62 105 ILE A O 1
ATOM 828 N N . ASP A 1 106 ? 0.075 5.745 -1.646 1.00 90.56 106 ASP A N 1
ATOM 829 C CA . ASP A 1 106 ? 0.973 6.417 -2.587 1.00 90.56 106 ASP A CA 1
ATOM 830 C C . ASP A 1 106 ? 0.462 7.826 -2.950 1.00 90.56 106 ASP A C 1
ATOM 832 O O . ASP A 1 106 ? -0.598 8.280 -2.502 1.00 90.56 106 ASP A O 1
ATOM 836 N N . LEU A 1 107 ? 1.258 8.590 -3.695 1.00 85.62 107 LEU A N 1
ATOM 837 C CA . LEU A 1 107 ? 1.006 10.000 -4.006 1.00 85.62 107 LEU A CA 1
ATOM 838 C C . LEU A 1 107 ? -0.278 10.234 -4.811 1.00 85.62 107 LEU A C 1
ATOM 840 O O . LEU A 1 107 ? -0.882 11.301 -4.703 1.00 85.62 107 LEU A O 1
ATOM 844 N N . ASP A 1 108 ? -0.697 9.251 -5.602 1.00 84.12 108 ASP A N 1
ATOM 845 C CA . ASP A 1 108 ? -1.848 9.311 -6.501 1.00 84.12 108 ASP A CA 1
ATOM 846 C C . ASP A 1 108 ? -3.069 8.529 -5.984 1.00 84.12 108 ASP A C 1
ATOM 848 O O . ASP A 1 108 ? -4.099 8.470 -6.660 1.00 84.12 108 ASP A O 1
ATOM 852 N N . ALA A 1 109 ? -3.002 8.010 -4.754 1.00 89.75 109 ALA A N 1
ATOM 853 C CA . ALA A 1 109 ? -4.101 7.322 -4.091 1.00 89.75 109 ALA A CA 1
ATOM 854 C C . ALA A 1 109 ? -4.802 8.219 -3.058 1.00 89.75 109 ALA A C 1
ATOM 856 O O . ALA A 1 109 ? -4.178 8.888 -2.232 1.00 89.75 109 ALA A O 1
ATOM 857 N N . PHE A 1 110 ? -6.138 8.205 -3.075 1.00 90.50 110 PHE A N 1
ATOM 858 C CA . PHE A 1 110 ? -6.969 9.028 -2.197 1.00 90.50 110 PHE A CA 1
ATOM 859 C C . PHE A 1 110 ? -8.009 8.157 -1.485 1.00 90.50 110 PHE A C 1
ATOM 861 O O . PHE A 1 110 ? -8.881 7.593 -2.151 1.00 90.50 110 PHE A O 1
ATOM 868 N N . PRO A 1 111 ? -7.980 8.049 -0.143 1.00 90.50 111 PRO A N 1
ATOM 869 C CA . PRO A 1 111 ? -9.045 7.360 0.573 1.00 90.50 111 PRO A CA 1
ATOM 870 C C . PRO A 1 111 ? -10.359 8.137 0.422 1.00 90.50 111 PRO A C 1
ATOM 872 O O . PRO A 1 111 ? -10.400 9.352 0.611 1.00 90.50 111 PRO A O 1
ATOM 875 N N . LEU A 1 112 ? -11.445 7.431 0.103 1.00 89.38 112 LEU A N 1
ATOM 876 C CA . LEU A 1 112 ? -12.763 8.047 -0.103 1.00 89.38 112 LEU A CA 1
ATOM 877 C C . LEU A 1 112 ? -13.550 8.235 1.201 1.00 89.38 112 LEU A C 1
ATOM 879 O O . LEU A 1 112 ? -14.459 9.059 1.265 1.00 89.38 112 LEU A O 1
ATOM 883 N N . SER A 1 113 ? -13.238 7.455 2.239 1.00 93.75 113 SER A N 1
ATOM 884 C CA . SER A 1 113 ? -13.932 7.518 3.526 1.00 93.75 113 SER A CA 1
ATOM 885 C C . SER A 1 113 ? -13.097 6.940 4.670 1.00 93.75 113 SER A C 1
ATOM 887 O O . SER A 1 113 ? -12.168 6.157 4.462 1.00 93.75 113 SER A O 1
ATOM 889 N N . ARG A 1 114 ? -13.485 7.274 5.907 1.00 96.19 114 ARG A N 1
ATOM 890 C CA . ARG A 1 114 ? -12.963 6.637 7.126 1.00 96.19 114 ARG A CA 1
ATOM 891 C C . ARG A 1 114 ? -13.219 5.130 7.133 1.00 96.19 114 ARG A C 1
ATOM 893 O O . ARG A 1 114 ? -12.338 4.363 7.504 1.00 96.19 114 ARG A O 1
ATOM 900 N N . ALA A 1 115 ? -14.398 4.714 6.669 1.00 94.12 115 ALA A N 1
ATOM 901 C CA . ALA A 1 115 ? -14.768 3.306 6.588 1.00 94.12 115 ALA A CA 1
ATOM 902 C C . ALA A 1 115 ? -13.837 2.521 5.651 1.00 94.12 115 ALA A C 1
ATOM 904 O O . ALA A 1 115 ? -13.474 1.399 5.978 1.00 94.12 115 ALA A O 1
ATOM 905 N N . ALA A 1 116 ? -13.383 3.113 4.537 1.00 91.44 116 ALA A N 1
ATOM 906 C CA . ALA A 1 116 ? -12.416 2.472 3.641 1.00 91.44 116 ALA A CA 1
ATOM 907 C C . ALA A 1 116 ? -11.064 2.216 4.334 1.00 91.44 116 ALA A C 1
ATOM 909 O O . ALA A 1 116 ? -10.484 1.138 4.195 1.00 91.44 116 ALA A O 1
ATOM 910 N N . ILE A 1 117 ? -10.592 3.176 5.137 1.00 95.56 117 ILE A N 1
ATOM 911 C CA . ILE A 1 117 ? -9.373 3.025 5.944 1.00 95.56 117 ILE A CA 1
ATOM 912 C C . ILE A 1 117 ? -9.558 1.911 6.983 1.00 95.56 117 ILE A C 1
ATOM 914 O O . ILE A 1 117 ? -8.747 0.989 7.047 1.00 95.56 117 ILE A O 1
ATOM 918 N N . GLN A 1 118 ? -10.640 1.963 7.767 1.00 96.31 118 GLN A N 1
ATOM 919 C CA . GLN A 1 118 ? -10.930 0.955 8.794 1.00 96.31 118 GLN A CA 1
ATOM 920 C C . GLN A 1 118 ? -11.051 -0.444 8.189 1.00 96.31 118 GLN A C 1
ATOM 922 O O . GLN A 1 118 ? -10.478 -1.395 8.717 1.00 96.31 118 GLN A O 1
ATOM 927 N N . LEU A 1 119 ? -11.751 -0.563 7.060 1.00 93.12 119 LEU A N 1
ATOM 928 C CA . LEU A 1 119 ? -11.930 -1.823 6.351 1.00 93.12 119 LEU A CA 1
ATOM 929 C C . LEU A 1 119 ? -10.584 -2.404 5.917 1.00 93.12 119 LEU A C 1
ATOM 931 O O . LEU A 1 119 ? -10.347 -3.589 6.128 1.00 93.12 119 LEU A O 1
ATOM 935 N N . SER A 1 120 ? -9.682 -1.572 5.393 1.00 93.50 120 SER A N 1
ATOM 936 C CA . SER A 1 120 ? -8.341 -2.009 4.988 1.00 93.50 120 SER A CA 1
ATOM 937 C C . SER A 1 120 ? -7.570 -2.616 6.163 1.00 93.50 120 SER A C 1
ATOM 939 O O . SER A 1 120 ? -7.053 -3.725 6.076 1.00 93.50 120 SER A O 1
ATOM 941 N N . PHE A 1 121 ? -7.577 -1.954 7.319 1.00 96.19 121 PHE A N 1
ATOM 942 C CA . PHE A 1 121 ? -6.944 -2.499 8.519 1.00 96.19 121 PHE A CA 1
ATOM 943 C C . PHE A 1 121 ? -7.591 -3.798 9.008 1.00 96.19 121 PHE A C 1
ATOM 945 O O . PHE A 1 121 ? -6.884 -4.749 9.335 1.00 96.19 121 PHE A O 1
ATOM 952 N N . VAL A 1 122 ? -8.925 -3.864 9.045 1.00 94.06 122 VAL A N 1
ATOM 953 C CA . VAL A 1 122 ? -9.657 -5.067 9.477 1.00 94.06 122 VAL A CA 1
ATOM 954 C C . VAL A 1 122 ? -9.353 -6.252 8.562 1.00 94.06 122 VAL A C 1
ATOM 956 O O . VAL A 1 122 ? -9.171 -7.372 9.036 1.00 94.06 122 VAL A O 1
ATOM 959 N N . LEU A 1 123 ? -9.258 -6.021 7.256 1.00 90.88 123 LEU A N 1
ATOM 960 C CA . LEU A 1 123 ? -8.947 -7.067 6.290 1.00 90.88 123 LEU A CA 1
ATOM 961 C C . LEU A 1 123 ? -7.485 -7.487 6.343 1.00 90.88 123 LEU A C 1
ATOM 963 O O . LEU A 1 123 ? -7.222 -8.684 6.362 1.00 90.88 123 LEU A O 1
ATOM 967 N N . ALA A 1 124 ? -6.543 -6.550 6.450 1.00 92.06 124 ALA A N 1
ATOM 968 C CA . ALA A 1 124 ? -5.135 -6.881 6.644 1.00 92.06 124 ALA A CA 1
ATOM 969 C C . ALA A 1 124 ? -4.904 -7.633 7.966 1.00 92.06 124 ALA A C 1
ATOM 971 O O . ALA A 1 124 ? -4.088 -8.548 8.024 1.00 92.06 124 ALA A O 1
ATOM 972 N N . ALA A 1 125 ? -5.663 -7.326 9.021 1.00 92.56 125 ALA A N 1
ATOM 973 C CA . ALA A 1 125 ? -5.615 -8.084 10.270 1.00 92.56 125 ALA A CA 1
ATOM 974 C C . ALA A 1 125 ? -6.101 -9.536 10.105 1.00 92.56 125 ALA A C 1
ATOM 976 O O . ALA A 1 125 ? -5.570 -10.428 10.762 1.00 92.56 125 ALA A O 1
ATOM 977 N N . ARG A 1 126 ? -7.096 -9.774 9.238 1.00 88.50 126 ARG A N 1
ATOM 978 C CA . ARG A 1 126 ? -7.689 -11.101 8.986 1.00 88.50 126 ARG A CA 1
ATOM 979 C C . ARG A 1 126 ? -6.908 -11.933 7.970 1.00 88.50 126 ARG A C 1
ATOM 981 O O . ARG A 1 126 ? -6.773 -13.137 8.147 1.00 88.50 126 ARG A O 1
ATOM 988 N N . HIS A 1 127 ? -6.434 -11.299 6.905 1.00 85.00 127 HIS A N 1
ATOM 989 C CA . HIS A 1 127 ? -5.860 -11.957 5.728 1.00 85.00 127 HIS A CA 1
ATOM 990 C C . HIS A 1 127 ? -4.360 -11.695 5.566 1.00 85.00 127 HIS A C 1
ATOM 992 O O . HIS A 1 127 ? -3.728 -12.252 4.675 1.00 85.00 127 HIS A O 1
ATOM 998 N N . GLY A 1 128 ? -3.776 -10.848 6.414 1.00 87.94 128 GLY A N 1
ATOM 999 C CA . GLY A 1 128 ? -2.365 -10.484 6.372 1.00 87.94 128 GLY A CA 1
ATOM 1000 C C . GLY A 1 128 ? -2.064 -9.263 5.508 1.00 87.94 128 GLY A C 1
ATOM 1001 O O . GLY A 1 128 ? -1.271 -8.411 5.912 1.00 87.94 128 GLY A O 1
ATOM 1002 N N . VAL A 1 129 ? -2.710 -9.161 4.347 1.00 90.31 129 VAL A N 1
ATOM 1003 C CA . VAL A 1 129 ? -2.570 -8.043 3.409 1.00 90.31 129 VAL A CA 1
ATOM 1004 C C . VAL A 1 129 ? -3.877 -7.818 2.642 1.00 90.31 129 VAL A C 1
ATOM 1006 O O . VAL A 1 129 ? -4.622 -8.762 2.387 1.00 90.31 129 VAL A O 1
ATOM 1009 N N . CYS A 1 130 ? -4.177 -6.570 2.294 1.00 90.31 130 CYS A N 1
ATOM 1010 C CA . CYS A 1 130 ? -5.277 -6.199 1.408 1.00 90.31 130 CYS A CA 1
ATOM 1011 C C . CYS A 1 130 ? -4.960 -4.892 0.675 1.00 90.31 130 CYS A C 1
ATOM 1013 O O . CYS A 1 130 ? -4.189 -4.075 1.170 1.00 90.31 130 CYS A O 1
ATOM 1015 N N . GLY A 1 131 ? -5.605 -4.635 -0.454 1.00 89.88 131 GLY A N 1
ATOM 1016 C CA . GLY A 1 131 ? -5.435 -3.378 -1.174 1.00 89.88 131 GLY A CA 1
ATOM 1017 C C . GLY A 1 131 ? -5.975 -3.463 -2.588 1.00 89.88 131 GLY A C 1
ATOM 1018 O O . GLY A 1 131 ? -6.614 -4.457 -2.934 1.00 89.88 131 GLY A O 1
ATOM 1019 N N . ASN A 1 132 ? -5.735 -2.429 -3.392 1.00 88.44 132 ASN A N 1
ATOM 1020 C CA . ASN A 1 132 ? -6.253 -2.387 -4.756 1.00 88.44 132 ASN A CA 1
ATOM 1021 C C . ASN A 1 132 ? -5.600 -3.450 -5.643 1.00 88.44 132 ASN A C 1
ATOM 1023 O O . ASN A 1 132 ? -4.377 -3.597 -5.663 1.00 88.44 132 ASN A O 1
ATOM 1027 N N . ALA A 1 133 ? -6.432 -4.166 -6.399 1.00 89.69 133 ALA A N 1
ATOM 1028 C CA . ALA A 1 133 ? -5.944 -5.098 -7.401 1.00 89.69 133 ALA A CA 1
ATOM 1029 C C . ALA A 1 133 ? -5.272 -4.322 -8.541 1.00 89.69 133 ALA A C 1
ATOM 1031 O O . ALA A 1 133 ? -5.807 -3.324 -9.035 1.00 89.69 133 ALA A O 1
ATOM 1032 N N . GLN A 1 134 ? -4.107 -4.797 -8.962 1.00 88.94 134 GLN A N 1
ATOM 1033 C CA . GLN A 1 134 ? -3.314 -4.229 -10.038 1.00 88.94 134 GLN A CA 1
ATOM 1034 C C . GLN A 1 134 ? -2.666 -5.350 -10.856 1.00 88.94 134 GLN A C 1
ATOM 1036 O O . GLN A 1 134 ? -2.439 -6.456 -10.366 1.00 88.94 134 GLN A O 1
ATOM 1041 N N . ARG A 1 135 ? -2.354 -5.032 -12.112 1.00 90.12 135 ARG A N 1
ATOM 1042 C CA . ARG A 1 135 ? -1.471 -5.801 -12.987 1.00 90.12 135 ARG A CA 1
ATOM 1043 C C . ARG A 1 135 ? -0.295 -4.913 -13.384 1.00 90.12 135 ARG A C 1
ATOM 1045 O O . ARG A 1 135 ? -0.475 -3.713 -13.605 1.00 90.12 135 ARG A O 1
ATOM 1052 N N . THR A 1 136 ? 0.904 -5.481 -13.457 1.00 89.50 136 THR A N 1
ATOM 1053 C CA . THR A 1 136 ? 2.090 -4.736 -13.891 1.00 89.50 136 THR A CA 1
ATOM 1054 C C . THR A 1 136 ? 2.072 -4.532 -15.404 1.00 89.50 136 THR A C 1
ATOM 1056 O O . THR A 1 136 ? 1.607 -5.377 -16.167 1.00 89.50 136 THR A O 1
ATOM 1059 N N . ASN A 1 137 ? 2.586 -3.386 -15.840 1.00 85.44 137 ASN A N 1
ATOM 1060 C CA . ASN A 1 137 ? 2.895 -3.079 -17.234 1.00 85.44 137 ASN A CA 1
ATOM 1061 C C . ASN A 1 137 ? 4.413 -2.974 -17.476 1.00 85.44 137 ASN A C 1
ATOM 1063 O O . ASN A 1 137 ? 4.832 -2.605 -18.572 1.00 85.44 137 ASN A O 1
ATOM 1067 N N . CYS A 1 138 ? 5.228 -3.237 -16.451 1.00 85.62 138 CYS A N 1
ATOM 1068 C CA . CYS A 1 138 ? 6.684 -3.122 -16.501 1.00 85.62 138 CYS A CA 1
ATOM 1069 C C . CYS A 1 138 ? 7.352 -4.417 -16.972 1.00 85.62 138 CYS A C 1
ATOM 1071 O O . CYS A 1 138 ? 8.455 -4.372 -17.516 1.00 85.62 138 CYS A O 1
ATOM 1073 N N . ILE A 1 139 ? 6.703 -5.557 -16.731 1.00 89.69 139 ILE A N 1
ATOM 1074 C CA . ILE A 1 139 ? 7.188 -6.904 -17.038 1.00 89.69 139 ILE A CA 1
ATOM 1075 C C . ILE A 1 139 ? 6.031 -7.776 -17.544 1.00 89.69 139 ILE A C 1
ATOM 1077 O O . ILE A 1 139 ? 4.865 -7.449 -17.329 1.00 89.69 139 ILE A O 1
ATOM 1081 N N . ASP A 1 140 ? 6.350 -8.895 -18.194 1.00 89.62 140 ASP A N 1
ATOM 1082 C CA . ASP A 1 140 ? 5.367 -9.950 -18.450 1.00 89.62 140 ASP A CA 1
ATOM 1083 C C . ASP A 1 140 ? 5.301 -10.884 -17.234 1.00 89.62 140 ASP A C 1
ATOM 1085 O O . ASP A 1 140 ? 6.217 -11.669 -16.990 1.00 89.62 140 ASP A O 1
ATOM 1089 N N . ASN A 1 141 ? 4.230 -10.760 -16.451 1.00 90.62 141 ASN A N 1
ATOM 1090 C CA . ASN A 1 141 ? 3.980 -11.571 -15.260 1.00 90.62 141 ASN A CA 1
ATOM 1091 C C . ASN A 1 141 ? 2.925 -12.671 -15.490 1.00 90.62 141 ASN A C 1
ATOM 1093 O O . ASN A 1 141 ? 2.384 -13.215 -14.527 1.00 90.62 141 ASN A O 1
ATOM 1097 N N . GLY A 1 142 ? 2.575 -12.973 -16.748 1.00 90.25 142 GLY A N 1
ATOM 1098 C CA . GLY A 1 142 ? 1.553 -13.975 -17.060 1.00 90.25 142 GLY A CA 1
ATOM 1099 C C . GLY A 1 142 ? 0.138 -13.577 -16.628 1.00 90.25 142 GLY A C 1
ATOM 1100 O O . GLY A 1 142 ? -0.657 -14.437 -16.262 1.00 90.25 142 GLY A O 1
ATOM 1101 N N . GLU A 1 143 ? -0.171 -12.278 -16.648 1.00 89.06 143 GLU A N 1
ATOM 1102 C CA . GLU A 1 143 ? -1.465 -11.708 -16.232 1.00 89.06 143 GLU A CA 1
ATOM 1103 C C . GLU A 1 143 ? -1.785 -11.856 -14.740 1.00 89.06 143 GLU A C 1
ATOM 1105 O O . GLU A 1 143 ? -2.929 -11.667 -14.323 1.00 89.06 143 GLU A O 1
ATOM 1110 N N . HIS A 1 144 ? -0.780 -12.163 -13.921 1.00 89.12 144 HIS A N 1
ATOM 1111 C CA . HIS A 1 144 ? -0.956 -12.274 -12.485 1.00 89.12 144 HIS A CA 1
ATOM 1112 C C . HIS A 1 144 ? -1.436 -10.941 -11.892 1.00 89.12 144 HIS A C 1
ATOM 1114 O O . HIS A 1 144 ? -0.864 -9.871 -12.127 1.00 89.12 144 HIS A O 1
ATOM 1120 N N . LEU A 1 145 ? -2.525 -11.009 -11.130 1.00 89.88 145 LEU A N 1
ATOM 1121 C CA . LEU A 1 145 ? -3.025 -9.881 -10.361 1.00 89.88 145 LEU A CA 1
ATOM 1122 C C . LEU A 1 145 ? -2.363 -9.883 -8.996 1.00 89.88 145 LEU A C 1
ATOM 1124 O O . LEU A 1 145 ? -2.155 -10.931 -8.394 1.00 89.88 145 LEU A O 1
ATOM 1128 N N . PHE A 1 146 ? -2.075 -8.697 -8.485 1.00 90.88 146 PHE A N 1
ATOM 1129 C CA . PHE A 1 146 ? -1.502 -8.525 -7.161 1.00 90.88 146 PHE A CA 1
ATOM 1130 C C . PHE A 1 146 ? -2.047 -7.265 -6.498 1.00 90.88 146 PHE A C 1
ATOM 1132 O O . PHE A 1 146 ? -2.763 -6.471 -7.110 1.00 90.88 146 PHE A O 1
ATOM 1139 N N . ILE A 1 147 ? -1.725 -7.094 -5.219 1.00 91.31 147 ILE A N 1
ATOM 1140 C CA . ILE A 1 147 ? -2.062 -5.882 -4.479 1.00 91.31 147 ILE A CA 1
ATOM 1141 C C . ILE A 1 147 ? -1.008 -4.823 -4.788 1.00 91.31 147 ILE A C 1
ATOM 1143 O O . ILE A 1 147 ? 0.145 -4.946 -4.368 1.00 91.31 147 ILE A O 1
ATOM 1147 N N . GLY A 1 148 ? -1.411 -3.788 -5.521 1.00 90.50 148 GLY A N 1
ATOM 1148 C CA . GLY A 1 148 ? -0.527 -2.693 -5.897 1.00 90.50 148 GLY A CA 1
ATOM 1149 C C . GLY A 1 148 ? -0.082 -1.872 -4.678 1.00 90.50 148 GLY A C 1
ATOM 1150 O O . GLY A 1 148 ? -0.873 -1.663 -3.754 1.00 90.50 148 GLY A O 1
ATOM 1151 N N . PRO A 1 149 ? 1.157 -1.349 -4.660 1.00 92.12 149 PRO A N 1
ATOM 1152 C CA . PRO A 1 149 ? 1.632 -0.502 -3.566 1.00 92.12 149 PRO A CA 1
ATOM 1153 C C . PRO A 1 149 ? 0.908 0.854 -3.486 1.00 92.12 149 PRO A C 1
ATOM 1155 O O . PRO A 1 149 ? 1.026 1.533 -2.470 1.00 92.12 149 PRO A O 1
ATOM 1158 N N . SER A 1 150 ? 0.119 1.235 -4.500 1.00 90.38 150 SER A N 1
ATOM 1159 C CA . SER A 1 150 ? -0.655 2.484 -4.508 1.00 90.38 150 SER A CA 1
ATOM 1160 C C . SER A 1 150 ? -1.587 2.620 -3.299 1.00 90.38 150 SER A C 1
ATOM 1162 O O . SER A 1 150 ? -1.699 3.694 -2.707 1.00 90.38 150 SER A O 1
ATOM 1164 N N . PHE A 1 151 ? -2.243 1.527 -2.908 1.00 92.38 151 PHE A N 1
ATOM 1165 C CA . PHE A 1 151 ? -3.094 1.454 -1.728 1.00 92.38 151 PHE A CA 1
ATOM 1166 C C . PHE A 1 151 ? -3.045 0.028 -1.173 1.00 92.38 151 PHE A C 1
ATOM 1168 O O . PHE A 1 151 ? -3.771 -0.857 -1.627 1.00 92.38 151 PHE A O 1
ATOM 1175 N N . CYS A 1 152 ? -2.171 -0.200 -0.192 1.00 93.81 152 CYS A N 1
ATOM 1176 C CA . CYS A 1 152 ? -1.884 -1.531 0.344 1.00 93.81 152 CYS A CA 1
ATOM 1177 C C . CYS A 1 152 ? -1.791 -1.493 1.868 1.00 93.81 152 CYS A C 1
ATOM 1179 O O . CYS A 1 152 ? -0.952 -0.796 2.431 1.00 93.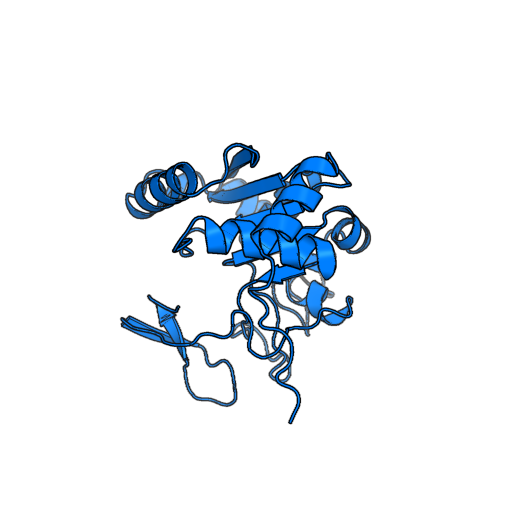81 152 CYS A O 1
ATOM 1181 N N . CYS A 1 153 ? -2.639 -2.258 2.552 1.00 95.31 153 CYS A N 1
ATOM 1182 C CA . CYS A 1 153 ? -2.550 -2.477 3.986 1.00 95.31 153 CYS A CA 1
ATOM 1183 C C . CYS A 1 153 ? -1.961 -3.851 4.278 1.00 95.31 153 CYS A C 1
ATOM 1185 O O . CYS A 1 153 ? -2.468 -4.849 3.775 1.00 95.31 153 CYS A O 1
ATOM 1187 N N . PHE A 1 154 ? -0.921 -3.919 5.105 1.00 94.19 154 PHE A N 1
ATOM 1188 C CA . PHE A 1 154 ? -0.225 -5.164 5.419 1.00 94.19 154 PHE A CA 1
ATOM 1189 C C . PHE A 1 154 ? 0.175 -5.266 6.892 1.00 94.19 154 PHE A C 1
ATOM 1191 O O . PHE A 1 154 ? 0.372 -4.268 7.588 1.00 94.19 154 PHE A O 1
ATOM 1198 N N . SER A 1 155 ? 0.332 -6.506 7.352 1.00 93.81 155 SER A N 1
ATOM 1199 C CA . SER A 1 155 ? 0.939 -6.855 8.635 1.00 93.81 155 SER A CA 1
ATOM 1200 C C . SER A 1 155 ? 2.453 -6.943 8.505 1.00 93.81 155 SER A C 1
ATOM 1202 O O . SER A 1 155 ? 2.969 -7.773 7.752 1.00 93.81 155 SER A O 1
ATOM 1204 N N . GLN A 1 156 ? 3.175 -6.129 9.276 1.00 94.56 156 GLN A N 1
ATOM 1205 C CA . GLN A 1 156 ? 4.636 -6.139 9.276 1.00 94.56 156 GLN A CA 1
ATOM 1206 C C . GLN A 1 156 ? 5.195 -7.513 9.664 1.00 94.56 156 GLN A C 1
ATOM 1208 O O . GLN A 1 156 ? 6.152 -7.965 9.043 1.00 94.56 156 GLN A O 1
ATOM 1213 N N . GLY A 1 157 ? 4.573 -8.217 10.612 1.00 92.62 157 GLY A N 1
ATOM 1214 C CA . GLY A 1 157 ? 5.047 -9.529 11.067 1.00 92.62 157 GLY A CA 1
ATOM 1215 C C . GLY A 1 157 ? 5.005 -10.590 9.966 1.00 92.62 157 GLY A C 1
ATOM 1216 O O . GLY A 1 157 ? 5.841 -11.487 9.929 1.00 92.62 157 GLY A O 1
ATOM 1217 N N . LEU A 1 158 ? 4.079 -10.445 9.016 1.00 89.25 158 LEU A N 1
ATOM 1218 C CA . LEU A 1 158 ? 3.963 -11.324 7.854 1.00 89.25 158 LEU A CA 1
ATOM 1219 C C . LEU A 1 158 ? 4.863 -10.878 6.698 1.00 89.25 158 LEU A C 1
ATOM 1221 O O . LEU A 1 158 ? 5.342 -11.718 5.940 1.00 89.25 158 LEU A O 1
ATOM 1225 N N . LEU A 1 159 ? 5.129 -9.577 6.572 1.00 91.31 159 LEU A N 1
ATOM 1226 C CA . LEU A 1 159 ? 5.981 -9.055 5.510 1.00 91.31 159 LEU A CA 1
ATOM 1227 C C . LEU A 1 159 ? 7.479 -9.151 5.839 1.00 91.31 159 LEU A C 1
ATOM 1229 O O . LEU A 1 159 ? 8.306 -9.298 4.940 1.00 91.31 159 LEU A O 1
ATOM 1233 N N . ALA A 1 160 ? 7.845 -9.083 7.121 1.00 92.00 160 ALA A N 1
ATOM 1234 C CA . ALA A 1 160 ? 9.229 -9.090 7.592 1.00 92.00 160 ALA A CA 1
ATOM 1235 C C . ALA A 1 160 ? 10.056 -10.293 7.090 1.00 92.00 160 ALA A C 1
ATOM 1237 O O . ALA A 1 160 ? 11.178 -10.058 6.635 1.00 92.00 160 ALA A O 1
ATOM 1238 N N . PRO A 1 161 ? 9.539 -11.541 7.060 1.00 92.69 161 PRO A N 1
ATOM 1239 C CA . PRO A 1 161 ? 10.271 -12.684 6.507 1.00 92.69 161 PRO A CA 1
ATOM 1240 C C . PRO A 1 161 ? 10.604 -12.569 5.013 1.00 92.69 161 PRO A C 1
ATOM 1242 O O . PRO A 1 161 ? 11.559 -13.193 4.558 1.00 92.69 161 PRO A O 1
ATOM 1245 N N . LEU A 1 162 ? 9.844 -11.781 4.240 1.00 92.19 162 LEU A N 1
ATOM 1246 C CA . LEU A 1 162 ? 10.133 -11.548 2.819 1.00 92.19 162 LEU A CA 1
ATOM 1247 C C . LEU A 1 162 ? 11.285 -10.554 2.620 1.00 92.19 162 LEU A C 1
ATOM 1249 O O . LEU A 1 162 ? 11.953 -10.576 1.583 1.00 92.19 162 LEU A O 1
ATOM 1253 N N . GLY A 1 163 ? 11.522 -9.687 3.609 1.00 91.25 163 GLY A N 1
ATOM 1254 C CA . GLY A 1 163 ? 12.552 -8.655 3.574 1.00 91.25 163 GLY A CA 1
ATOM 1255 C C . GLY A 1 163 ? 12.536 -7.853 2.272 1.00 91.25 163 GLY A C 1
ATOM 1256 O O . GLY A 1 163 ? 11.486 -7.482 1.750 1.00 91.25 163 GLY A O 1
ATOM 1257 N N . ASP A 1 164 ? 13.723 -7.632 1.710 1.00 90.19 164 ASP A N 1
ATOM 1258 C CA . ASP A 1 164 ? 13.898 -6.867 0.474 1.00 90.19 164 ASP A CA 1
ATOM 1259 C C . ASP A 1 164 ? 13.205 -7.509 -0.749 1.00 90.19 164 ASP A C 1
ATOM 1261 O O . ASP A 1 164 ? 12.964 -6.807 -1.729 1.00 90.19 164 ASP A O 1
ATOM 1265 N N . GLN A 1 165 ? 12.883 -8.812 -0.730 1.00 93.00 165 GLN A N 1
ATOM 1266 C CA . GLN A 1 165 ? 12.265 -9.485 -1.883 1.00 93.00 165 GLN A CA 1
ATOM 1267 C C . GLN A 1 165 ? 10.839 -8.998 -2.149 1.00 93.00 165 GLN A C 1
ATOM 1269 O O . GLN A 1 165 ? 10.426 -8.987 -3.303 1.00 93.00 165 GLN A O 1
ATOM 1274 N N . 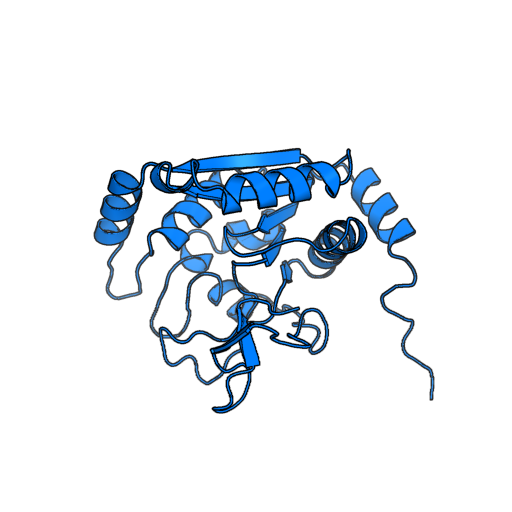ALA A 1 166 ? 10.122 -8.529 -1.122 1.00 93.25 166 ALA A N 1
ATOM 1275 C CA . ALA A 1 166 ? 8.780 -7.967 -1.277 1.00 93.25 166 ALA A CA 1
ATOM 1276 C C . ALA A 1 166 ? 8.745 -6.737 -2.203 1.00 93.25 166 ALA A C 1
ATOM 1278 O O . ALA A 1 166 ? 7.729 -6.466 -2.832 1.00 93.25 166 ALA A O 1
ATOM 1279 N N . TRP A 1 167 ? 9.853 -5.996 -2.299 1.00 95.31 167 TRP A N 1
ATOM 1280 C CA . TRP A 1 167 ? 9.904 -4.689 -2.965 1.00 95.31 167 TRP A CA 1
ATOM 1281 C C . TRP A 1 167 ? 10.821 -4.650 -4.189 1.00 95.31 167 TRP A C 1
ATOM 1283 O O . TRP A 1 167 ? 11.042 -3.582 -4.766 1.00 95.31 167 TRP A O 1
ATOM 1293 N N . ARG A 1 168 ? 11.396 -5.795 -4.570 1.00 95.19 168 ARG A N 1
ATOM 1294 C CA . ARG A 1 168 ? 12.265 -5.922 -5.743 1.00 95.19 168 ARG A CA 1
ATOM 1295 C C . ARG A 1 168 ? 11.452 -6.254 -6.980 1.00 95.19 168 ARG A C 1
ATOM 1297 O O . ARG A 1 168 ? 10.584 -7.115 -6.934 1.00 95.19 168 ARG A O 1
ATOM 1304 N N . ILE A 1 169 ? 11.843 -5.640 -8.091 1.00 94.88 169 ILE A N 1
ATOM 1305 C CA . ILE A 1 169 ? 11.460 -6.111 -9.417 1.00 94.88 169 ILE A CA 1
ATOM 1306 C C . ILE A 1 169 ? 12.399 -7.252 -9.804 1.00 94.88 169 ILE A C 1
ATOM 1308 O O . ILE A 1 169 ? 13.618 -7.131 -9.640 1.00 94.88 169 ILE A O 1
ATOM 1312 N N . ASN A 1 170 ? 11.847 -8.337 -10.333 1.00 93.56 170 ASN A N 1
ATOM 1313 C CA . ASN A 1 170 ? 12.590 -9.470 -10.879 1.00 93.56 170 ASN A CA 1
ATOM 1314 C C . ASN A 1 170 ? 11.918 -9.980 -12.170 1.00 93.56 170 ASN A C 1
ATOM 1316 O O . ASN A 1 170 ? 11.044 -9.316 -12.719 1.00 93.56 170 ASN A O 1
ATOM 1320 N N . GLY A 1 171 ? 12.337 -11.145 -12.674 1.00 91.94 171 GLY A N 1
ATOM 1321 C CA . GLY A 1 171 ? 11.806 -11.706 -13.922 1.00 91.94 171 GLY A CA 1
ATOM 1322 C C . GLY A 1 171 ? 10.315 -12.075 -13.905 1.00 91.94 171 GLY A C 1
ATOM 1323 O O . GLY A 1 171 ? 9.772 -12.333 -14.971 1.00 91.94 171 GLY A O 1
ATOM 1324 N N . ARG A 1 172 ? 9.663 -12.114 -12.735 1.00 92.94 172 ARG A N 1
ATOM 1325 C CA . ARG A 1 172 ? 8.243 -12.485 -12.579 1.00 92.94 172 ARG A CA 1
ATOM 1326 C C . ARG A 1 172 ? 7.398 -11.525 -11.733 1.00 92.94 172 ARG A C 1
ATOM 1328 O O . ARG A 1 172 ? 6.184 -11.679 -11.713 1.00 92.94 172 ARG A O 1
ATOM 1335 N N . SER A 1 173 ? 8.028 -10.607 -11.000 1.00 94.31 173 SER A N 1
ATOM 1336 C CA . SER A 1 173 ? 7.366 -9.755 -10.006 1.00 94.31 173 SER A CA 1
ATOM 1337 C C . SER A 1 173 ? 7.767 -8.295 -10.179 1.00 94.31 173 SER A C 1
ATOM 1339 O O . SER A 1 173 ? 8.958 -7.992 -10.278 1.00 94.31 173 SER A O 1
ATOM 1341 N N . ASP A 1 174 ? 6.788 -7.395 -10.159 1.00 94.81 174 ASP A N 1
ATOM 1342 C CA . ASP A 1 174 ? 6.975 -5.961 -9.937 1.00 94.81 174 ASP A CA 1
ATOM 1343 C C . ASP A 1 174 ? 7.053 -5.634 -8.426 1.00 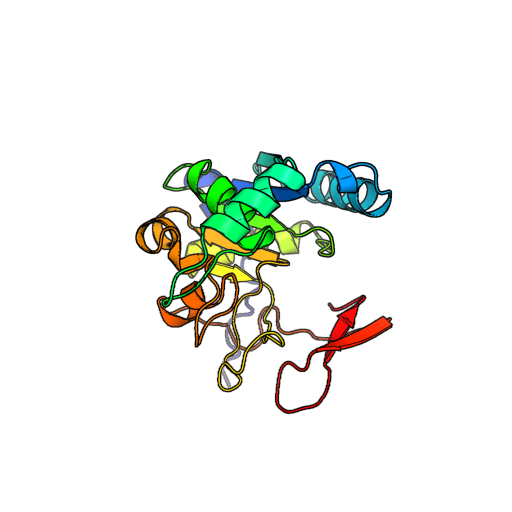94.81 174 ASP A C 1
ATOM 1345 O O . ASP A 1 174 ? 6.986 -6.511 -7.558 1.00 94.81 174 ASP A O 1
ATOM 1349 N N . VAL A 1 175 ? 7.214 -4.356 -8.077 1.00 94.56 175 VAL A N 1
ATOM 1350 C CA . VAL A 1 175 ? 7.274 -3.884 -6.689 1.00 94.56 175 VAL A CA 1
ATOM 1351 C C . VAL A 1 175 ? 5.995 -4.262 -5.935 1.00 94.56 175 VAL A C 1
ATOM 1353 O O . VAL A 1 175 ? 4.903 -3.824 -6.288 1.00 94.56 175 VAL A O 1
ATOM 1356 N N . GLY A 1 176 ? 6.136 -5.036 -4.856 1.00 93.00 176 GLY A N 1
ATOM 1357 C CA . GLY A 1 176 ? 5.018 -5.515 -4.037 1.00 93.00 176 GLY A CA 1
ATOM 1358 C C . GLY A 1 176 ? 4.401 -6.827 -4.529 1.00 93.00 176 GLY A C 1
ATOM 1359 O O . GLY A 1 176 ? 3.745 -7.514 -3.754 1.00 93.00 176 GLY A O 1
ATOM 1360 N N . GLU A 1 177 ? 4.643 -7.236 -5.774 1.00 93.94 177 GLU A N 1
ATOM 1361 C CA . GLU A 1 177 ? 3.978 -8.400 -6.369 1.00 93.94 177 GLU A CA 1
ATOM 1362 C C . GLU A 1 177 ? 4.430 -9.734 -5.755 1.00 93.94 177 GLU A C 1
ATOM 1364 O O . GLU A 1 177 ? 3.626 -10.649 -5.566 1.00 93.94 177 GLU A O 1
ATOM 1369 N N . GLU A 1 178 ? 5.699 -9.834 -5.350 1.00 93.50 178 GLU A N 1
ATOM 1370 C CA . GLU A 1 178 ? 6.256 -11.035 -4.710 1.00 93.50 178 GLU A CA 1
ATOM 1371 C C . GLU A 1 178 ? 5.513 -11.414 -3.411 1.00 93.50 178 GLU A C 1
ATOM 1373 O O . GLU A 1 178 ? 5.504 -12.579 -3.012 1.00 93.50 178 GLU A O 1
ATOM 1378 N N . ILE A 1 179 ? 4.847 -10.445 -2.772 1.00 91.94 179 ILE A N 1
ATOM 1379 C CA . ILE A 1 179 ? 3.988 -10.655 -1.601 1.00 91.94 179 ILE A CA 1
ATOM 1380 C C . ILE A 1 179 ? 2.840 -11.607 -1.958 1.00 91.94 179 ILE A C 1
ATOM 1382 O O . ILE A 1 179 ? 2.594 -12.572 -1.236 1.00 91.94 179 ILE A O 1
ATOM 1386 N N . CYS A 1 180 ? 2.178 -11.372 -3.093 1.00 91.12 180 CYS A N 1
ATOM 1387 C CA . CYS A 1 180 ? 1.042 -12.165 -3.564 1.00 91.12 180 CYS A CA 1
ATOM 1388 C C . CYS A 1 180 ? 1.459 -13.549 -4.077 1.00 91.12 180 CYS A C 1
ATOM 1390 O O . CYS A 1 180 ? 0.700 -14.499 -3.929 1.00 91.12 180 CYS A O 1
ATOM 1392 N N . TRP A 1 181 ? 2.683 -13.698 -4.593 1.00 90.38 181 TRP A N 1
ATOM 1393 C CA . TRP A 1 181 ? 3.214 -15.013 -4.966 1.00 90.38 181 TRP A CA 1
ATOM 1394 C C . TRP A 1 181 ? 3.513 -15.915 -3.767 1.00 90.38 181 TRP A C 1
ATOM 1396 O O . TRP A 1 181 ? 3.442 -17.139 -3.873 1.00 90.38 181 TRP A O 1
ATOM 1406 N N . ARG A 1 182 ? 3.924 -15.328 -2.639 1.00 88.75 182 ARG A N 1
ATOM 1407 C CA . ARG A 1 182 ? 4.434 -16.085 -1.483 1.00 88.75 182 ARG A CA 1
ATOM 1408 C C . ARG A 1 182 ? 3.424 -16.307 -0.387 1.00 88.75 182 ARG A C 1
ATOM 1410 O O . ARG A 1 182 ? 3.595 -17.217 0.421 1.00 88.75 182 ARG A O 1
ATOM 1417 N N . LEU A 1 183 ? 2.421 -15.453 -0.322 1.00 81.75 183 LEU A N 1
ATOM 1418 C CA . LEU A 1 183 ? 1.406 -15.526 0.700 1.00 81.75 183 LEU A CA 1
ATOM 1419 C C . LEU A 1 183 ? 0.120 -16.034 0.062 1.00 81.75 183 LEU A C 1
ATOM 1421 O O . LEU A 1 183 ? -0.207 -15.619 -1.048 1.00 81.75 183 LEU A O 1
ATOM 1425 N N . PRO A 1 184 ? -0.639 -16.895 0.756 1.00 64.62 184 PRO A N 1
ATOM 1426 C CA . PRO A 1 184 ? -1.983 -17.266 0.345 1.00 64.62 184 PRO A CA 1
ATOM 1427 C C . PRO A 1 184 ? -2.903 -16.072 0.608 1.00 64.62 184 PRO A C 1
ATOM 1429 O O . PRO A 1 184 ? -3.732 -16.093 1.513 1.00 64.62 184 PRO A O 1
ATOM 1432 N N . VAL A 1 185 ? -2.687 -14.982 -0.125 1.00 63.22 185 VAL A N 1
ATOM 1433 C CA . VAL A 1 185 ? -3.528 -13.802 -0.061 1.00 63.22 185 VAL A CA 1
ATOM 1434 C C . VAL A 1 185 ? -4.775 -14.155 -0.847 1.00 63.22 185 VAL A C 1
ATOM 1436 O O . VAL A 1 185 ? -4.684 -14.347 -2.062 1.00 63.22 185 VAL A O 1
ATOM 1439 N N . PRO A 1 186 ? -5.955 -14.226 -0.216 1.00 57.19 186 PRO A N 1
ATOM 1440 C CA . PRO A 1 186 ? -7.155 -14.080 -0.994 1.00 57.19 186 PRO A CA 1
ATOM 1441 C C . PRO A 1 186 ? -7.120 -12.642 -1.507 1.00 57.19 186 PRO A C 1
ATOM 1443 O O . PRO A 1 186 ? -7.466 -11.702 -0.790 1.00 57.19 186 PRO A O 1
ATOM 1446 N N . LEU A 1 187 ? -6.703 -12.464 -2.762 1.00 61.34 187 LEU A N 1
ATOM 1447 C CA . LEU A 1 187 ? -7.294 -11.431 -3.595 1.00 61.34 187 LEU A CA 1
ATOM 1448 C C . LEU A 1 1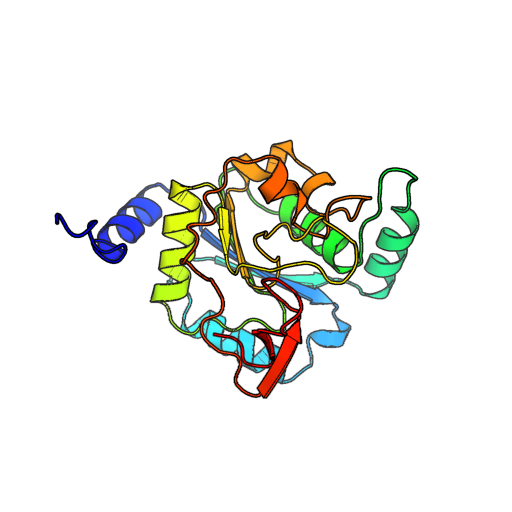87 ? -8.768 -11.799 -3.611 1.00 61.34 187 LEU A C 1
ATOM 1450 O O . LEU A 1 187 ? -9.195 -12.593 -4.440 1.00 61.34 187 LEU A O 1
ATOM 1454 N N . ALA A 1 188 ? -9.517 -11.368 -2.594 1.00 56.62 188 ALA A N 1
ATOM 1455 C CA . ALA A 1 188 ? -10.948 -11.564 -2.569 1.00 56.62 188 ALA A CA 1
ATOM 1456 C C . ALA A 1 188 ? -11.406 -10.939 -3.878 1.00 56.62 188 ALA A C 1
ATOM 1458 O O . ALA A 1 188 ? -11.266 -9.734 -4.043 1.00 56.62 188 ALA A O 1
ATOM 1459 N N . GLU A 1 189 ? -11.792 -11.772 -4.845 1.00 51.03 189 GLU A N 1
ATOM 1460 C CA . GLU A 1 189 ? -11.657 -11.414 -6.260 1.00 51.03 189 GLU A CA 1
ATOM 1461 C C . GLU A 1 189 ? -12.456 -10.154 -6.610 1.00 51.03 189 GLU A C 1
ATOM 1463 O O . GLU A 1 189 ? -12.145 -9.473 -7.570 1.00 51.03 189 GLU A O 1
ATOM 1468 N N . ASN A 1 190 ? -13.426 -9.759 -5.791 1.00 59.03 190 ASN A N 1
ATOM 1469 C CA . ASN A 1 190 ? -14.227 -8.557 -6.008 1.00 59.03 190 ASN A CA 1
ATOM 1470 C C . ASN A 1 190 ? -13.953 -7.424 -5.009 1.00 59.03 190 ASN A C 1
ATOM 1472 O O . ASN A 1 190 ? -14.584 -6.372 -5.074 1.00 59.03 190 ASN A O 1
ATOM 1476 N N . LEU A 1 191 ? -13.041 -7.623 -4.063 1.00 64.56 191 LEU A N 1
ATOM 1477 C CA . LEU A 1 191 ? -12.724 -6.655 -3.033 1.00 64.56 191 LEU A CA 1
ATOM 1478 C C . LEU A 1 191 ? -11.544 -5.794 -3.491 1.00 64.56 191 LEU A C 1
ATOM 1480 O O . LEU A 1 191 ? -10.442 -6.295 -3.689 1.00 64.56 191 LEU A O 1
ATOM 1484 N N . PHE A 1 192 ? -11.799 -4.498 -3.679 1.00 76.25 192 PHE A N 1
ATOM 1485 C CA . PHE A 1 192 ? -10.848 -3.532 -4.249 1.00 76.25 192 PHE A CA 1
ATOM 1486 C C . PHE A 1 192 ? -10.426 -3.814 -5.701 1.00 76.25 192 PHE A C 1
ATOM 1488 O O . PHE A 1 192 ? -9.413 -3.280 -6.168 1.00 76.25 192 PHE A O 1
ATOM 1495 N N . ARG A 1 193 ? -11.217 -4.607 -6.441 1.00 82.25 193 ARG A N 1
ATOM 1496 C CA . ARG A 1 193 ? -11.170 -4.568 -7.903 1.00 82.25 193 ARG A CA 1
ATOM 1497 C C . ARG A 1 193 ? -11.664 -3.186 -8.365 1.00 82.25 193 ARG A C 1
ATOM 1499 O O . ARG A 1 193 ? -12.715 -2.750 -7.892 1.00 82.25 193 ARG A O 1
ATOM 1506 N N . PRO A 1 194 ? -10.944 -2.517 -9.278 1.00 81.69 194 PRO A N 1
ATOM 1507 C CA . PRO A 1 194 ? -11.417 -1.320 -9.962 1.00 81.69 194 PRO A CA 1
ATOM 1508 C C . PRO A 1 194 ? -12.846 -1.494 -10.484 1.00 81.69 194 PRO A C 1
ATOM 1510 O O . PRO A 1 194 ? -13.116 -2.389 -11.281 1.00 81.69 194 PRO A O 1
ATOM 1513 N N . ILE A 1 195 ? -13.762 -0.637 -10.044 1.00 83.38 195 ILE A N 1
ATOM 1514 C CA . ILE A 1 195 ? -15.157 -0.622 -10.498 1.00 83.38 195 ILE A CA 1
ATOM 1515 C C . ILE A 1 195 ? -15.280 0.289 -11.718 1.00 83.38 195 ILE A C 1
ATOM 1517 O O . ILE A 1 195 ? -16.018 0.000 -12.662 1.00 83.38 195 ILE A O 1
ATOM 1521 N N . ARG A 1 196 ? -14.587 1.433 -11.688 1.00 86.00 196 ARG A N 1
ATOM 1522 C CA . ARG A 1 196 ? -14.676 2.445 -12.742 1.00 86.00 196 ARG A CA 1
ATOM 1523 C C . ARG A 1 196 ? -13.434 3.322 -12.785 1.00 86.00 196 ARG A C 1
ATOM 1525 O O . ARG A 1 196 ? -13.024 3.848 -11.760 1.00 86.00 196 ARG A O 1
ATOM 1532 N N . THR A 1 197 ? -12.953 3.622 -13.989 1.00 88.75 197 THR A N 1
ATOM 1533 C CA . THR A 1 197 ? -12.006 4.721 -14.234 1.00 88.75 197 THR A CA 1
ATOM 1534 C C . THR A 1 197 ? -12.723 5.893 -14.889 1.00 88.75 197 THR A C 1
ATOM 1536 O O . THR A 1 197 ? -13.407 5.730 -15.900 1.00 88.75 197 THR A O 1
ATOM 1539 N N . ARG A 1 198 ? -12.617 7.087 -14.296 1.00 87.75 198 ARG A N 1
ATOM 1540 C CA . ARG A 1 198 ? -13.338 8.274 -14.787 1.00 87.75 198 ARG A CA 1
ATOM 1541 C C . ARG A 1 198 ? -12.598 9.076 -15.846 1.00 87.75 198 ARG A C 1
ATOM 1543 O O . ARG A 1 198 ? -13.264 9.608 -16.727 1.00 87.75 198 ARG A O 1
ATOM 1550 N N . PHE A 1 199 ? -11.280 9.220 -15.732 1.00 88.06 199 PHE A N 1
ATOM 1551 C CA . PHE A 1 199 ? -10.550 10.202 -16.538 1.00 88.06 199 PHE A CA 1
ATOM 1552 C C . PHE A 1 199 ? -9.722 9.550 -17.638 1.00 88.06 199 PHE A C 1
ATOM 1554 O O . PHE A 1 199 ? -9.873 9.912 -18.800 1.00 88.06 199 PHE A O 1
ATOM 1561 N N . ALA A 1 200 ? -8.872 8.586 -17.287 1.00 88.62 200 ALA A N 1
ATOM 1562 C CA . ALA A 1 200 ? -8.008 7.926 -18.259 1.00 88.62 200 ALA A CA 1
ATOM 1563 C C . ALA A 1 200 ? -7.742 6.477 -17.837 1.00 88.62 200 ALA A C 1
ATOM 1565 O O . ALA A 1 200 ? -6.946 6.274 -16.920 1.00 88.62 200 ALA A O 1
ATOM 1566 N N . PRO A 1 201 ? -8.391 5.474 -18.457 1.00 88.50 201 PRO A N 1
ATOM 1567 C CA . PRO A 1 201 ? -7.973 4.087 -18.315 1.00 88.50 201 PRO A CA 1
ATOM 1568 C C . PRO A 1 201 ? -6.667 3.892 -19.094 1.00 88.50 201 PRO A C 1
ATOM 1570 O O . PRO A 1 201 ? -6.602 4.150 -20.293 1.00 88.50 201 PRO A O 1
ATOM 1573 N N . ILE A 1 202 ? -5.611 3.494 -18.392 1.00 88.00 202 ILE A N 1
ATOM 1574 C CA . ILE A 1 202 ? -4.245 3.402 -18.925 1.00 88.00 202 ILE A CA 1
ATOM 1575 C C . ILE A 1 202 ? -3.783 1.947 -18.941 1.00 88.00 202 ILE A C 1
ATOM 1577 O O . ILE A 1 202 ? -3.159 1.504 -19.902 1.00 88.00 202 ILE A O 1
ATOM 1581 N N . TRP A 1 203 ? -4.119 1.191 -17.898 1.00 86.94 203 TRP A N 1
ATOM 1582 C CA . TRP A 1 203 ? -3.582 -0.140 -17.663 1.00 86.94 203 TRP A CA 1
ATOM 1583 C C . TRP A 1 203 ? -4.678 -1.204 -17.713 1.00 86.94 203 TRP A C 1
ATOM 1585 O O . TRP A 1 203 ? -5.759 -0.999 -17.143 1.00 86.94 203 TRP A O 1
ATOM 1595 N N . PRO A 1 204 ? -4.433 -2.338 -18.391 1.00 87.75 204 PRO A N 1
ATOM 1596 C CA . PRO A 1 204 ? -5.335 -3.472 -18.329 1.00 87.75 204 PRO A CA 1
ATOM 1597 C C . PRO A 1 204 ? -5.233 -4.147 -16.965 1.00 87.75 204 PRO A C 1
ATOM 1599 O O . PRO A 1 204 ? -4.144 -4.289 -16.413 1.00 87.75 204 PRO A O 1
ATOM 1602 N N . LEU A 1 205 ? -6.376 -4.579 -16.439 1.00 85.88 205 LEU A N 1
ATOM 1603 C CA . LEU A 1 205 ? -6.418 -5.497 -15.303 1.00 85.88 205 LEU A CA 1
ATOM 1604 C C . LEU A 1 205 ? -6.488 -6.937 -15.828 1.00 85.88 205 LEU A C 1
ATOM 1606 O O . LEU A 1 205 ? -5.639 -7.753 -15.501 1.00 85.88 205 LEU A O 1
ATOM 1610 N N . GLU A 1 206 ? -7.423 -7.209 -16.741 1.00 83.38 206 GLU A N 1
ATOM 1611 C CA . GLU A 1 206 ? -7.596 -8.501 -17.416 1.00 83.38 206 GLU A CA 1
ATOM 1612 C C . GLU A 1 206 ? -7.562 -8.341 -18.938 1.00 83.38 206 GLU A C 1
ATOM 1614 O O . GLU A 1 206 ? -8.105 -7.377 -19.490 1.00 83.38 206 GLU A O 1
ATOM 1619 N N . GLY A 1 207 ? -6.928 -9.298 -19.621 1.00 85.44 207 GLY A N 1
ATOM 1620 C CA . GLY A 1 207 ? -6.727 -9.245 -21.064 1.00 85.44 207 GLY A CA 1
ATOM 1621 C C . GLY A 1 207 ? -6.014 -7.962 -21.499 1.00 85.44 207 GLY A C 1
ATOM 1622 O O . GLY A 1 207 ? -5.058 -7.513 -20.870 1.00 85.44 207 GLY A O 1
ATOM 1623 N N . THR A 1 208 ? -6.480 -7.359 -22.591 1.00 84.38 208 THR A N 1
ATOM 1624 C CA . THR A 1 208 ? -5.833 -6.189 -23.208 1.00 84.38 208 THR A CA 1
ATOM 1625 C C . THR A 1 208 ? -6.574 -4.875 -22.979 1.00 84.38 208 THR A C 1
ATOM 1627 O O . THR A 1 208 ? -6.070 -3.824 -23.369 1.00 84.38 208 THR A O 1
ATOM 1630 N N . THR A 1 209 ? -7.763 -4.902 -22.366 1.00 84.12 209 THR A N 1
ATOM 1631 C CA . THR A 1 209 ? -8.606 -3.705 -22.236 1.00 84.12 209 THR A CA 1
ATOM 1632 C C . THR A 1 209 ? -8.173 -2.870 -21.032 1.00 84.12 209 THR A C 1
ATOM 1634 O O . THR A 1 209 ? -8.235 -3.370 -19.908 1.00 84.12 209 THR A O 1
ATOM 1637 N N . PRO A 1 210 ? -7.782 -1.596 -21.221 1.00 86.00 210 PRO A N 1
ATOM 1638 C CA . PRO A 1 210 ? -7.451 -0.716 -20.110 1.00 86.00 210 PRO A CA 1
ATOM 1639 C C . PRO A 1 210 ? -8.675 -0.436 -19.230 1.00 86.00 210 PRO A C 1
ATOM 1641 O O . PRO A 1 210 ? -9.705 0.024 -19.721 1.00 86.00 210 PRO A O 1
ATOM 1644 N N . VAL A 1 211 ? -8.551 -0.687 -17.925 1.00 87.50 211 VAL A N 1
ATOM 1645 C CA . VAL A 1 211 ? -9.617 -0.473 -16.919 1.00 87.50 211 VAL A CA 1
ATOM 1646 C C . VAL A 1 211 ? -9.099 0.108 -15.598 1.00 87.50 211 VAL A C 1
ATOM 1648 O O . VAL A 1 211 ? -9.884 0.351 -14.688 1.00 87.50 211 VAL A O 1
ATOM 1651 N N . TYR A 1 212 ? -7.787 0.317 -15.480 1.00 86.69 212 TYR A N 1
ATOM 1652 C CA . TYR A 1 212 ? -7.122 0.932 -14.333 1.00 86.69 212 TYR A CA 1
ATOM 1653 C C . TYR A 1 212 ? -6.378 2.191 -14.794 1.00 86.69 212 TYR A C 1
ATOM 1655 O O . TYR A 1 212 ? -5.846 2.228 -15.903 1.00 86.69 212 TYR A O 1
ATOM 1663 N N . GLY A 1 213 ? -6.340 3.250 -13.986 1.00 86.31 213 GLY A N 1
ATOM 1664 C CA . GLY A 1 213 ? -5.761 4.536 -14.392 1.00 86.31 213 GLY A CA 1
ATOM 1665 C C . GLY A 1 213 ? -6.227 5.739 -13.575 1.00 86.31 213 GLY A C 1
ATOM 1666 O O . GLY A 1 213 ? -6.621 5.617 -12.413 1.00 86.31 213 GLY A O 1
ATOM 1667 N N . VAL A 1 214 ? -6.215 6.923 -14.186 1.00 85.31 214 VAL A N 1
ATOM 1668 C CA . VAL A 1 214 ? -6.511 8.184 -13.492 1.00 85.31 214 VAL A CA 1
ATOM 1669 C C . VAL A 1 214 ? -7.998 8.278 -13.143 1.00 85.31 214 VAL A C 1
ATOM 1671 O O . VAL A 1 214 ? -8.874 8.235 -14.015 1.00 85.31 214 VAL A O 1
ATOM 1674 N N . GLY A 1 215 ? -8.283 8.457 -11.851 1.00 83.00 215 GLY A N 1
ATOM 1675 C CA . GLY A 1 215 ? -9.646 8.505 -11.315 1.00 83.00 215 GLY A CA 1
ATOM 1676 C C . GLY A 1 215 ? -10.310 7.138 -11.231 1.00 83.00 215 GLY A C 1
ATOM 1677 O O . GLY A 1 215 ? -11.513 7.039 -11.480 1.00 83.00 215 GLY A O 1
ATOM 1678 N N . THR A 1 216 ? -9.521 6.102 -10.955 1.00 86.75 216 THR A N 1
ATOM 1679 C CA . THR A 1 216 ? -10.036 4.767 -10.654 1.00 86.75 216 THR A CA 1
ATOM 1680 C C . THR A 1 216 ? -10.634 4.720 -9.251 1.00 86.75 216 THR A C 1
ATOM 1682 O O . THR A 1 216 ? -10.068 5.287 -8.317 1.00 86.75 216 THR A O 1
ATOM 1685 N N . THR A 1 217 ? -11.784 4.061 -9.125 1.00 82.75 217 THR A N 1
ATOM 1686 C CA . THR A 1 217 ? -12.495 3.766 -7.870 1.00 82.75 217 THR A CA 1
ATOM 1687 C C . THR A 1 217 ? -12.892 2.311 -7.822 1.00 82.75 217 THR A C 1
ATOM 1689 O O . THR A 1 217 ? -13.292 1.819 -8.906 1.00 82.75 217 THR A O 1
#

Foldseek 3Di:
DPPDPDLVVDLPVLLVVLLVVPAAAEEEEEDEPVCCPDPLQVVQVVQCVVFEDPSYHYHYHYDHQVVLCVQQVVQDDQFFTFDSVLSRVLVVLVPDDQFHKYWYAYSQGHDPHSSSSSSQQSLCVVQFKDAAWDDDPPAPQVLDIDHDSNTMIGTSNLCVVCRSVCQTDGNRDHGNRVSVVPGVGPPVVPGNYFPAADDDQDHDNDDPDRGDDHRTD